Protein AF-A0A480N596-F1 (afdb_monomer)

Solvent-accessible surface area (backbone atoms only — not comparable to full-atom values): 13264 Å² total; per-residue (Å²): 137,83,86,82,83,81,80,79,76,82,71,77,53,71,69,55,53,49,52,50,51,50,54,54,53,55,64,75,69,54,61,82,83,53,54,62,60,49,54,54,53,53,55,48,60,68,63,72,69,82,76,79,86,79,74,86,83,80,89,82,89,80,85,88,81,76,95,66,74,73,75,85,77,76,84,63,89,39,89,93,51,83,73,67,97,65,54,60,54,84,80,71,52,77,68,53,47,55,49,56,57,51,64,76,51,66,76,83,78,55,51,71,66,58,53,52,50,54,46,51,40,48,34,87,60,51,77,67,65,73,64,54,83,76,70,59,65,57,55,53,52,49,52,53,54,50,50,54,52,51,50,51,52,52,53,49,50,41,60,73,74,66,53,73,82,80,59,74,72,73,37,70,68,43,43,49,52,51,50,51,50,38,47,76,68,43,44,53,52,81,86,39,72,29,44,45,46,34,82,90,77,72,44,73,62,129

Radius of gyration: 34.37 Å; Cα contacts (8 Å, |Δi|>4): 66; chains: 1; bounding box: 68×53×93 Å

Mean predicted aligned error: 17.96 Å

Structure (mmCIF, N/CA/C/O backbone):
data_AF-A0A480N596-F1
#
_entry.id   AF-A0A480N596-F1
#
loop_
_atom_site.group_PDB
_atom_site.id
_atom_site.type_symbol
_atom_site.label_atom_id
_atom_site.label_alt_id
_atom_site.label_comp_id
_atom_site.label_asym_id
_atom_site.label_entity_id
_atom_site.label_seq_id
_atom_site.pdbx_PDB_ins_code
_atom_site.Cartn_x
_atom_site.Cartn_y
_atom_site.Cartn_z
_atom_site.occupancy
_atom_site.B_iso_or_equiv
_atom_site.auth_seq_id
_atom_site.auth_comp_id
_atom_site.auth_asym_id
_atom_site.auth_atom_id
_atom_site.pdbx_PDB_model_num
ATOM 1 N N . GLY A 1 1 ? -41.290 -30.474 2.419 1.00 37.00 1 GLY A N 1
ATOM 2 C CA . GLY A 1 1 ? -40.348 -29.854 1.469 1.00 37.00 1 GLY A CA 1
ATOM 3 C C . GLY A 1 1 ? -39.507 -28.851 2.222 1.00 37.00 1 GLY A C 1
ATOM 4 O O . GLY A 1 1 ? -40.081 -27.938 2.794 1.00 37.00 1 GLY A O 1
ATOM 5 N N . GLY A 1 2 ? -38.195 -29.071 2.316 1.00 35.84 2 GLY A N 1
ATOM 6 C CA . GLY A 1 2 ? -37.282 -28.176 3.039 1.00 35.84 2 GLY A CA 1
ATOM 7 C C . GLY A 1 2 ? -36.816 -26.994 2.176 1.00 35.84 2 GLY A C 1
ATOM 8 O O . GLY A 1 2 ? -36.722 -27.151 0.954 1.00 35.84 2 GLY A O 1
ATOM 9 N N . PRO A 1 3 ? -36.507 -25.824 2.764 1.00 43.44 3 PRO A N 1
ATOM 10 C CA . PRO A 1 3 ? -35.924 -24.719 2.021 1.00 43.44 3 PRO A CA 1
ATOM 11 C C . PRO A 1 3 ? -34.408 -24.912 1.867 1.00 43.44 3 PRO A C 1
ATOM 13 O O . PRO A 1 3 ? -33.701 -25.362 2.768 1.00 43.44 3 PRO A O 1
ATOM 16 N N . ARG A 1 4 ? -33.930 -24.603 0.662 1.00 38.62 4 ARG A N 1
ATOM 17 C CA . ARG A 1 4 ? -32.553 -24.777 0.192 1.00 38.62 4 ARG A CA 1
ATOM 18 C C . ARG A 1 4 ? -31.621 -23.765 0.864 1.00 38.62 4 ARG A C 1
ATOM 20 O O . ARG A 1 4 ? -31.845 -22.563 0.764 1.00 38.62 4 ARG A O 1
ATOM 27 N N . GLY A 1 5 ? -30.549 -24.260 1.482 1.00 35.47 5 GLY A N 1
ATOM 28 C CA . GLY A 1 5 ? -29.448 -23.446 1.992 1.00 35.47 5 GLY A CA 1
ATOM 29 C C . GLY A 1 5 ? -28.664 -22.778 0.860 1.00 35.47 5 GLY A C 1
ATOM 30 O O . GLY A 1 5 ? -28.063 -23.451 0.020 1.00 35.47 5 GLY A O 1
ATOM 31 N N . GLY A 1 6 ? -28.660 -21.446 0.848 1.00 35.00 6 GLY A N 1
ATOM 32 C CA . GLY A 1 6 ? -27.778 -20.639 0.013 1.00 35.00 6 GLY A CA 1
ATOM 33 C C . GLY A 1 6 ? -26.362 -20.643 0.585 1.00 35.00 6 GLY A C 1
ATOM 34 O O . GLY A 1 6 ? -26.086 -20.017 1.602 1.00 35.00 6 GLY A O 1
ATOM 35 N N . ARG A 1 7 ? -25.455 -21.363 -0.075 1.00 35.78 7 ARG A N 1
ATOM 36 C CA . ARG A 1 7 ? -24.015 -21.374 0.205 1.00 35.78 7 ARG A CA 1
ATOM 37 C C . ARG A 1 7 ? -23.417 -20.010 -0.174 1.00 35.78 7 ARG A C 1
ATOM 39 O O . ARG A 1 7 ? -23.155 -19.772 -1.351 1.00 35.78 7 ARG A O 1
ATOM 46 N N . GLN A 1 8 ? -23.186 -19.126 0.800 1.00 34.47 8 GLN A N 1
ATOM 47 C CA . GLN A 1 8 ? -22.339 -17.945 0.601 1.00 34.47 8 GLN A CA 1
ATOM 48 C C . GLN A 1 8 ? -20.910 -18.423 0.315 1.00 34.47 8 GLN A C 1
ATOM 50 O O . GLN A 1 8 ? -20.229 -18.957 1.187 1.00 34.47 8 GLN A O 1
ATOM 55 N N . ARG A 1 9 ? -20.461 -18.279 -0.935 1.00 37.94 9 ARG A N 1
ATOM 56 C CA . ARG A 1 9 ? -19.041 -18.393 -1.275 1.00 37.94 9 ARG A CA 1
ATOM 57 C C . ARG A 1 9 ? -18.350 -17.146 -0.734 1.00 37.94 9 ARG A C 1
ATOM 59 O O . ARG A 1 9 ? -18.513 -16.067 -1.293 1.00 37.94 9 ARG A O 1
ATOM 66 N N . SER A 1 10 ? -17.585 -17.301 0.340 1.00 40.72 10 SER A N 1
ATOM 67 C CA . SER A 1 10 ? -16.593 -16.317 0.761 1.00 40.72 10 SER A CA 1
ATOM 68 C C . SER A 1 10 ? -15.582 -16.136 -0.375 1.00 40.72 10 SER A C 1
ATOM 70 O O . SER A 1 10 ? -14.815 -17.051 -0.680 1.00 40.72 10 SER A O 1
ATOM 72 N N . GLY A 1 11 ? -15.622 -14.985 -1.046 1.00 47.66 11 GLY A N 1
ATOM 73 C CA . GLY A 1 11 ? -14.577 -14.590 -1.986 1.00 47.66 11 GLY A CA 1
ATOM 74 C C . GLY A 1 11 ? -13.238 -14.423 -1.255 1.00 47.66 11 GLY A C 1
ATOM 75 O O . GLY A 1 11 ? -13.235 -14.098 -0.064 1.00 47.66 11 GLY A O 1
ATOM 76 N N . PRO A 1 12 ? -12.098 -14.664 -1.923 1.00 45.19 12 PRO A N 1
ATOM 77 C CA . PRO A 1 12 ? -10.789 -14.497 -1.305 1.00 45.19 12 PRO A CA 1
ATOM 78 C C . PRO A 1 12 ? -10.614 -13.047 -0.834 1.00 45.19 12 PRO A C 1
ATOM 80 O O . PRO A 1 12 ? -10.846 -12.107 -1.594 1.00 45.19 12 PRO A O 1
ATOM 83 N N . SER A 1 13 ? -10.201 -12.869 0.426 1.00 55.59 13 SER A N 1
ATOM 84 C CA . SER A 1 13 ? -9.820 -11.561 0.975 1.00 55.59 13 SER A CA 1
ATOM 85 C C . SER A 1 13 ? -8.824 -10.869 0.038 1.00 55.59 13 SER A C 1
ATOM 87 O O . SER A 1 13 ? -7.943 -11.522 -0.530 1.00 55.59 13 SER A O 1
ATOM 89 N N . ALA A 1 14 ? -8.944 -9.547 -0.118 1.00 52.75 14 ALA A N 1
ATOM 90 C CA . ALA A 1 14 ? -8.065 -8.743 -0.971 1.00 52.75 14 ALA A CA 1
ATOM 91 C C . ALA A 1 14 ? -6.572 -8.982 -0.665 1.00 52.75 14 ALA A C 1
ATOM 93 O O . ALA A 1 14 ? -5.751 -8.992 -1.578 1.00 52.75 14 ALA A O 1
ATOM 94 N N . ALA A 1 15 ? -6.234 -9.284 0.594 1.00 49.09 15 ALA A N 1
ATOM 95 C CA . ALA A 1 15 ? -4.883 -9.655 1.014 1.00 49.09 15 ALA A CA 1
ATOM 96 C C . ALA A 1 15 ? -4.404 -10.991 0.411 1.00 49.09 15 ALA A C 1
ATOM 98 O O . ALA A 1 15 ? -3.257 -11.097 -0.013 1.00 49.09 15 ALA A O 1
ATOM 99 N N . GLY A 1 16 ? -5.285 -11.992 0.317 1.00 49.88 16 GLY A N 1
ATOM 100 C CA . GLY A 1 16 ? -4.980 -13.283 -0.304 1.00 49.88 16 GLY A CA 1
ATOM 101 C C . GLY A 1 16 ? -4.839 -13.178 -1.821 1.00 49.88 16 GLY A C 1
ATOM 102 O O . GLY A 1 16 ? -3.941 -13.777 -2.400 1.00 49.88 16 GLY A O 1
ATOM 103 N N . SER A 1 17 ? -5.664 -12.345 -2.461 1.00 54.75 17 SER A N 1
ATOM 104 C CA . SER A 1 17 ? -5.560 -12.095 -3.905 1.00 54.75 17 SER A CA 1
ATOM 105 C C . SER A 1 17 ? -4.264 -11.358 -4.263 1.00 54.75 17 SER A C 1
ATOM 107 O O . SER A 1 17 ? -3.627 -11.694 -5.255 1.00 54.75 17 SER A O 1
ATOM 109 N N . LEU A 1 18 ? -3.821 -10.410 -3.430 1.00 52.06 18 LEU A N 1
ATOM 110 C CA . LEU A 1 18 ? -2.547 -9.707 -3.617 1.00 52.06 18 LEU A CA 1
ATOM 111 C C . LEU A 1 18 ? -1.331 -10.610 -3.374 1.00 52.06 18 LEU A C 1
ATOM 113 O O . LEU A 1 18 ? -0.354 -10.504 -4.106 1.00 52.06 18 LEU A O 1
ATOM 117 N N . LEU A 1 19 ? -1.401 -11.526 -2.403 1.00 54.84 19 LEU A N 1
ATOM 118 C CA . LEU A 1 19 ? -0.363 -12.534 -2.156 1.00 54.84 19 LEU A CA 1
ATOM 119 C C . LEU A 1 19 ? -0.206 -13.493 -3.335 1.00 54.84 19 LEU A C 1
ATOM 121 O O . LEU A 1 19 ? 0.916 -13.756 -3.757 1.00 54.84 19 LEU A O 1
ATOM 125 N N . VAL A 1 20 ? -1.319 -13.964 -3.902 1.00 58.56 20 VAL A N 1
ATOM 126 C CA . VAL A 1 20 ? -1.296 -14.839 -5.081 1.00 58.56 20 VAL A CA 1
ATOM 127 C C . VAL A 1 20 ? -0.785 -14.073 -6.300 1.00 58.56 20 VAL A C 1
ATOM 129 O O . VAL A 1 20 ? 0.071 -14.584 -7.013 1.00 58.56 20 VAL A O 1
ATOM 132 N N . VAL A 1 21 ? -1.213 -12.824 -6.513 1.00 64.31 21 VAL A N 1
ATOM 133 C CA . VAL A 1 21 ? -0.697 -11.982 -7.610 1.00 64.31 21 VAL A CA 1
ATOM 134 C C . VAL A 1 21 ? 0.800 -11.713 -7.451 1.00 64.31 21 VAL A C 1
ATOM 136 O O . VAL A 1 21 ? 1.530 -11.798 -8.434 1.00 64.31 21 VAL A O 1
ATOM 139 N N . TRP A 1 22 ? 1.278 -11.461 -6.231 1.00 60.47 22 TRP A N 1
ATOM 140 C CA . TRP A 1 22 ? 2.701 -11.270 -5.946 1.00 60.47 22 TRP A CA 1
ATOM 141 C C . TRP A 1 22 ? 3.505 -12.555 -6.180 1.00 60.47 22 TRP A C 1
ATOM 143 O O . TRP A 1 22 ? 4.534 -12.519 -6.849 1.00 60.47 22 TRP A O 1
ATOM 153 N N . GLN A 1 23 ? 2.992 -13.702 -5.731 1.00 51.50 23 GLN A N 1
ATOM 154 C CA . GLN A 1 23 ? 3.605 -15.012 -5.952 1.00 51.50 23 GLN A CA 1
ATOM 155 C C . GLN A 1 23 ? 3.674 -15.360 -7.449 1.00 51.50 23 GLN A C 1
ATOM 157 O O . GLN A 1 23 ? 4.704 -15.821 -7.931 1.00 51.50 23 GLN A O 1
ATOM 162 N N . THR A 1 24 ? 2.626 -15.036 -8.211 1.00 53.03 24 THR A N 1
ATOM 163 C CA . THR A 1 24 ? 2.573 -15.282 -9.664 1.00 53.03 24 THR A CA 1
ATOM 164 C C . THR A 1 24 ? 3.496 -14.333 -10.447 1.00 53.03 24 THR A C 1
ATOM 166 O O . THR A 1 24 ? 4.066 -14.725 -11.460 1.00 53.03 24 THR A O 1
ATOM 169 N N . GLN A 1 25 ? 3.683 -13.090 -9.984 1.00 48.88 25 GLN A N 1
ATOM 170 C CA . GLN A 1 25 ? 4.600 -12.116 -10.597 1.00 48.88 25 GLN A CA 1
ATOM 171 C C . GLN A 1 25 ? 6.074 -12.460 -10.359 1.00 48.88 25 GLN A C 1
ATOM 173 O O . GLN A 1 25 ? 6.891 -12.304 -11.264 1.00 48.88 25 GLN A O 1
ATOM 178 N N . VAL A 1 26 ? 6.406 -12.955 -9.164 1.00 53.78 26 VAL A N 1
ATOM 179 C CA . VAL A 1 26 ? 7.769 -13.377 -8.816 1.00 53.78 26 VAL A CA 1
ATOM 180 C C . VAL A 1 26 ? 8.190 -14.604 -9.632 1.00 53.78 26 VAL A C 1
ATOM 182 O O . VAL A 1 26 ? 9.309 -14.631 -10.141 1.00 53.78 26 VAL A O 1
ATOM 185 N N . GLU A 1 27 ? 7.298 -15.577 -9.840 1.00 50.28 27 GLU A N 1
ATOM 186 C CA . GLU A 1 27 ? 7.609 -16.757 -10.662 1.00 50.28 27 GLU A CA 1
ATOM 187 C C . GLU A 1 27 ? 7.735 -16.454 -12.162 1.00 50.28 27 GLU A C 1
ATOM 189 O O . GLU A 1 27 ? 8.511 -17.106 -12.856 1.00 50.28 27 GLU A O 1
ATOM 194 N N . LEU A 1 28 ? 7.042 -15.432 -12.674 1.00 48.56 28 LEU A N 1
ATOM 195 C CA . LEU A 1 28 ? 7.109 -15.074 -14.096 1.00 48.56 28 LEU A CA 1
ATOM 196 C C . LEU A 1 28 ? 8.418 -14.355 -14.481 1.00 48.56 28 LEU A C 1
ATOM 198 O O . LEU A 1 28 ? 8.731 -14.253 -15.667 1.00 48.56 28 LEU A O 1
ATOM 202 N N . TRP A 1 29 ? 9.175 -13.835 -13.507 1.00 49.00 29 TRP A N 1
ATOM 203 C CA . TRP A 1 29 ? 10.335 -12.970 -13.766 1.00 49.00 29 TRP A CA 1
ATOM 204 C C . TRP A 1 29 ? 11.687 -13.563 -13.346 1.00 49.00 29 TRP A C 1
ATOM 206 O O . TRP A 1 29 ? 12.729 -13.005 -13.695 1.00 49.00 29 TRP A O 1
ATOM 216 N N . LEU A 1 30 ? 11.713 -14.694 -12.629 1.00 41.41 30 LEU A N 1
ATOM 217 C CA . LEU A 1 30 ? 12.968 -15.338 -12.240 1.00 41.41 30 LEU A CA 1
ATOM 218 C C . LEU A 1 30 ? 13.435 -16.356 -13.299 1.00 41.41 30 LEU A C 1
ATOM 220 O O . LEU A 1 30 ? 12.697 -17.284 -13.628 1.00 41.41 30 LEU A O 1
ATOM 224 N N . PRO A 1 31 ? 14.683 -16.265 -13.798 1.00 43.50 31 PRO A N 1
ATOM 225 C CA . PRO A 1 31 ? 15.275 -17.354 -14.559 1.00 43.50 31 PRO A CA 1
ATOM 226 C C . PRO A 1 31 ? 15.381 -18.599 -13.665 1.00 43.50 31 PRO A C 1
ATOM 228 O O . PRO A 1 31 ? 15.715 -18.509 -12.481 1.00 43.50 31 PRO A O 1
ATOM 231 N N . GLN A 1 32 ? 15.123 -19.767 -14.257 1.00 49.53 32 GLN A N 1
ATOM 232 C CA . GLN A 1 32 ? 15.016 -21.090 -13.616 1.00 49.53 32 GLN A CA 1
ATOM 233 C C . GLN A 1 32 ? 16.218 -21.474 -12.719 1.00 49.53 32 GLN A C 1
ATOM 235 O O . GLN A 1 32 ? 16.121 -22.375 -11.890 1.00 49.53 32 GLN A O 1
ATOM 240 N N . SER A 1 33 ? 17.346 -20.769 -12.840 1.00 47.56 33 SER A N 1
ATOM 241 C CA . SER A 1 33 ? 18.543 -20.921 -12.010 1.00 47.56 33 SER A CA 1
ATOM 242 C C . SER A 1 33 ? 18.437 -20.310 -10.602 1.00 47.56 33 SER A C 1
ATOM 244 O O . SER A 1 33 ? 19.162 -20.752 -9.713 1.00 47.56 33 SER A O 1
ATOM 246 N N . CYS A 1 34 ? 17.545 -19.340 -10.358 1.00 42.91 34 CYS A N 1
ATOM 247 C CA . CYS A 1 34 ? 17.370 -18.698 -9.041 1.00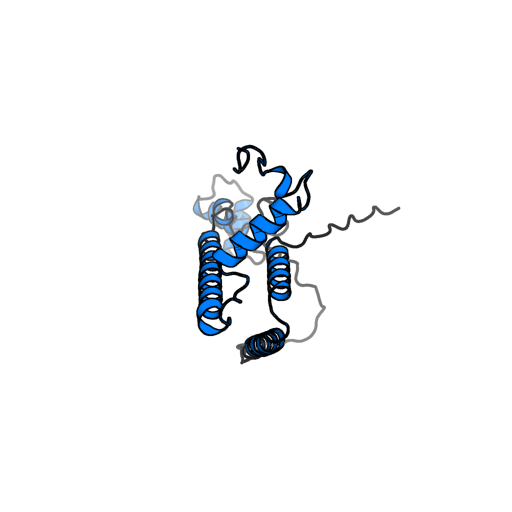 42.91 34 CYS A CA 1
ATOM 248 C C . CYS A 1 34 ? 16.206 -19.278 -8.212 1.00 42.91 34 CYS A C 1
ATOM 250 O O . CYS A 1 34 ? 16.180 -19.114 -6.991 1.00 42.91 34 CYS A O 1
ATOM 252 N N . GLU A 1 35 ? 15.286 -20.000 -8.858 1.00 47.19 35 GLU A N 1
ATOM 253 C CA . GLU A 1 35 ? 14.127 -20.692 -8.262 1.00 47.19 35 GLU A CA 1
ATOM 254 C C . GLU A 1 35 ? 14.548 -21.655 -7.130 1.00 47.19 35 GLU A C 1
ATOM 256 O O . GLU A 1 35 ? 13.995 -21.639 -6.027 1.00 47.19 35 GLU A O 1
ATOM 261 N N . MET A 1 36 ? 15.602 -22.451 -7.352 1.00 42.72 36 MET A N 1
ATOM 262 C CA . MET A 1 36 ? 16.020 -23.483 -6.393 1.00 42.72 36 MET A CA 1
ATOM 263 C C . MET A 1 36 ? 16.659 -22.908 -5.122 1.00 42.72 36 MET A C 1
ATOM 265 O O . MET A 1 36 ? 16.410 -23.411 -4.024 1.00 42.72 36 MET A O 1
ATOM 269 N N . SER A 1 37 ? 17.444 -21.831 -5.235 1.00 49.31 37 SER A N 1
ATOM 270 C CA . SER A 1 37 ? 18.081 -21.191 -4.076 1.00 49.31 37 SER A CA 1
ATOM 271 C C . SER A 1 37 ? 17.072 -20.435 -3.214 1.00 49.31 37 SER A C 1
ATOM 273 O O . SER A 1 37 ? 17.188 -20.444 -1.988 1.00 49.31 37 SER A O 1
ATOM 275 N N . PHE A 1 38 ? 16.050 -19.831 -3.829 1.00 41.84 38 PHE A N 1
ATOM 276 C CA . PHE A 1 38 ? 15.024 -19.089 -3.101 1.00 41.84 38 PHE A CA 1
ATOM 277 C C . PHE A 1 38 ? 14.072 -20.028 -2.352 1.00 41.84 38 PHE A C 1
ATOM 279 O O . PHE A 1 38 ? 13.817 -19.809 -1.170 1.00 41.84 38 PHE A O 1
ATOM 286 N N . ARG A 1 39 ? 13.628 -21.133 -2.971 1.00 52.47 39 ARG A N 1
ATOM 287 C CA . ARG A 1 39 ? 12.775 -22.143 -2.310 1.00 52.47 39 ARG A CA 1
ATOM 288 C C . ARG A 1 39 ? 13.497 -22.846 -1.158 1.00 52.47 39 ARG A C 1
ATOM 290 O O . ARG A 1 39 ? 12.894 -23.073 -0.108 1.00 52.47 39 ARG A O 1
ATOM 297 N N . ALA A 1 40 ? 14.792 -23.136 -1.302 1.00 49.84 40 ALA A N 1
ATOM 298 C CA . ALA A 1 40 ? 15.607 -23.703 -0.226 1.00 49.84 40 ALA A CA 1
ATOM 299 C C . ALA A 1 40 ? 15.832 -22.710 0.931 1.00 49.84 40 ALA A C 1
ATOM 301 O O . ALA A 1 40 ? 15.700 -23.085 2.094 1.00 49.84 40 ALA A O 1
ATOM 302 N N . ALA A 1 41 ? 16.098 -21.433 0.634 1.00 49.69 41 ALA A N 1
ATOM 303 C CA . ALA A 1 41 ? 16.270 -20.402 1.657 1.00 49.69 41 ALA A CA 1
ATOM 304 C C . ALA A 1 41 ? 14.959 -20.097 2.409 1.00 49.69 41 ALA A C 1
ATOM 306 O O . ALA A 1 41 ? 14.956 -20.018 3.637 1.00 49.69 41 ALA A O 1
ATOM 307 N N . TRP A 1 42 ? 13.828 -20.002 1.702 1.00 49.31 42 TRP A N 1
ATOM 308 C CA . TRP A 1 42 ? 12.517 -19.743 2.312 1.00 49.31 42 TRP A CA 1
ATOM 309 C C . TRP A 1 42 ? 11.996 -20.936 3.125 1.00 49.31 42 TRP A C 1
ATOM 311 O O . TRP A 1 42 ? 11.434 -20.757 4.205 1.00 49.31 42 TRP A O 1
ATOM 321 N N . SER A 1 43 ? 12.250 -22.166 2.667 1.00 50.84 43 SER A N 1
ATOM 322 C CA . SER A 1 43 ? 11.925 -23.373 3.437 1.00 50.84 43 SER A CA 1
ATOM 323 C C . SER A 1 43 ? 12.833 -23.578 4.653 1.00 50.84 43 SER A C 1
ATOM 325 O O . SER A 1 43 ? 12.403 -24.232 5.595 1.00 50.84 43 SER A O 1
ATOM 327 N N . LEU A 1 44 ? 14.040 -22.998 4.685 1.00 44.44 44 LEU A N 1
ATOM 328 C CA . LEU A 1 44 ? 14.907 -22.948 5.873 1.00 44.44 44 LEU A CA 1
ATOM 329 C C . LEU A 1 44 ? 14.468 -21.877 6.880 1.00 44.44 44 LEU A C 1
ATOM 331 O O . LEU A 1 44 ? 14.522 -22.124 8.083 1.00 44.44 44 LEU A O 1
ATOM 335 N N . VAL A 1 45 ? 13.984 -20.724 6.410 1.00 50.53 45 VAL A N 1
ATOM 336 C CA . VAL A 1 45 ? 13.419 -19.670 7.275 1.00 50.53 45 VAL A CA 1
ATOM 337 C C . VAL A 1 45 ? 12.120 -20.136 7.938 1.00 50.53 45 VAL A C 1
ATOM 339 O O . VAL A 1 45 ? 11.938 -19.911 9.131 1.00 50.53 45 VAL A O 1
ATOM 342 N N . LEU A 1 46 ? 11.268 -20.878 7.223 1.00 47.97 46 LEU A N 1
ATOM 343 C CA . LEU A 1 46 ? 10.053 -21.468 7.801 1.00 47.97 46 LEU A CA 1
ATOM 344 C C . LEU A 1 46 ? 10.326 -22.670 8.721 1.00 47.97 46 LEU A C 1
ATOM 346 O O . LEU A 1 46 ? 9.508 -22.964 9.585 1.00 47.97 46 LEU A O 1
ATOM 350 N N . ARG A 1 47 ? 11.480 -23.343 8.597 1.00 43.38 47 ARG A N 1
ATOM 351 C CA . ARG A 1 47 ? 11.855 -24.475 9.470 1.00 43.38 47 ARG A CA 1
ATOM 352 C C . ARG A 1 47 ? 12.573 -24.060 10.754 1.00 43.38 47 ARG A C 1
ATOM 354 O O . ARG A 1 47 ? 12.727 -24.880 11.651 1.00 43.38 47 ARG A O 1
ATOM 361 N N . LYS A 1 48 ? 13.024 -22.806 10.861 1.00 37.38 48 LYS A N 1
ATOM 362 C CA . LYS A 1 48 ? 13.766 -22.289 12.025 1.00 37.38 48 LYS A CA 1
ATOM 363 C C . LYS A 1 48 ? 12.901 -21.424 12.952 1.00 37.38 48 LYS A C 1
ATOM 365 O O . LYS A 1 48 ? 13.421 -20.553 13.640 1.00 37.38 48 LYS A O 1
ATOM 370 N N . GLY A 1 49 ? 11.589 -21.677 12.952 1.00 37.25 49 GLY A N 1
ATOM 371 C CA . GLY A 1 49 ? 10.603 -21.077 13.858 1.00 37.25 49 GLY A CA 1
ATOM 372 C C . GLY A 1 49 ? 9.988 -22.050 14.875 1.00 37.25 49 GLY A C 1
ATOM 373 O O . GLY A 1 49 ? 9.184 -21.621 15.693 1.00 37.25 49 GLY A O 1
ATOM 374 N N . GLU A 1 50 ? 10.360 -23.335 14.868 1.00 36.84 50 GLU A N 1
ATOM 375 C CA . GLU A 1 50 ? 9.868 -24.332 15.833 1.00 36.84 50 GLU A CA 1
ATOM 376 C C . GLU A 1 50 ? 10.915 -24.617 16.918 1.00 36.84 50 GLU A C 1
ATOM 378 O O . GLU A 1 50 ? 11.495 -25.696 17.001 1.00 36.84 50 GLU A O 1
ATOM 383 N N . VAL A 1 51 ? 11.175 -23.631 17.777 1.00 37.50 51 VAL A N 1
ATOM 384 C CA . VAL A 1 51 ? 11.788 -23.876 19.090 1.00 37.50 51 VAL A CA 1
ATOM 385 C C . VAL A 1 51 ? 10.889 -23.267 20.160 1.00 37.50 51 VAL A C 1
ATOM 387 O O . VAL A 1 51 ? 10.956 -22.084 20.469 1.00 37.50 51 VAL A O 1
ATOM 390 N N . GLY A 1 52 ? 10.046 -24.137 20.720 1.00 42.03 52 GLY A N 1
ATOM 391 C CA . GLY A 1 52 ? 9.781 -24.195 22.154 1.00 42.03 52 GLY A CA 1
ATOM 392 C C . GLY A 1 52 ? 8.979 -23.059 22.781 1.00 42.03 52 GLY A C 1
ATOM 393 O O . GLY A 1 52 ? 9.514 -22.311 23.592 1.00 42.03 52 GLY A O 1
ATOM 394 N N . MET A 1 53 ? 7.661 -23.043 22.575 1.00 31.47 53 MET A N 1
ATOM 395 C CA . MET A 1 53 ? 6.750 -22.510 23.594 1.00 31.47 53 MET A CA 1
ATOM 396 C C . MET A 1 53 ? 6.341 -23.644 24.537 1.00 31.47 53 MET A C 1
ATOM 398 O O . MET A 1 53 ? 5.359 -24.354 24.335 1.00 31.47 53 MET A O 1
ATOM 402 N N . ARG A 1 54 ? 7.161 -23.830 25.576 1.00 32.69 54 ARG A N 1
ATOM 403 C CA . ARG A 1 54 ? 6.851 -24.644 26.752 1.00 32.69 54 ARG A CA 1
ATOM 404 C C . ARG A 1 54 ? 5.718 -23.944 27.506 1.00 32.69 54 ARG A C 1
ATOM 406 O O . ARG A 1 54 ? 5.956 -22.976 28.222 1.00 32.69 54 ARG A O 1
ATOM 413 N N . GLY A 1 55 ? 4.491 -24.408 27.288 1.00 31.53 55 GLY A N 1
ATOM 414 C CA . GLY A 1 55 ? 3.316 -23.956 28.024 1.00 31.53 55 GLY A CA 1
ATOM 415 C C . GLY A 1 55 ? 3.504 -24.182 29.522 1.00 31.53 55 GLY A C 1
ATOM 416 O O . GLY A 1 55 ? 3.862 -25.280 29.952 1.00 31.53 55 GLY A O 1
ATOM 417 N N . ILE A 1 56 ? 3.280 -23.125 30.299 1.00 32.94 56 ILE A N 1
ATOM 418 C CA . ILE A 1 56 ? 3.183 -23.184 31.754 1.00 32.94 56 ILE A CA 1
ATOM 419 C C . ILE A 1 56 ? 1.917 -23.980 32.078 1.00 32.94 56 ILE A C 1
ATOM 421 O O . ILE A 1 56 ? 0.800 -23.495 31.936 1.00 32.94 56 ILE A O 1
ATOM 425 N N . HIS A 1 57 ? 2.102 -25.231 32.477 1.00 33.09 57 HIS A N 1
ATOM 426 C CA . HIS A 1 57 ? 1.080 -26.031 33.136 1.00 33.09 57 HIS A CA 1
ATOM 427 C C . HIS A 1 57 ? 0.922 -25.536 34.579 1.00 33.09 57 HIS A C 1
ATOM 429 O O . HIS A 1 57 ? 1.885 -25.535 35.345 1.00 33.09 57 HIS A O 1
ATOM 435 N N . SER A 1 58 ? -0.300 -25.155 34.954 1.00 29.52 58 SER A N 1
ATOM 436 C CA . SER A 1 58 ? -0.762 -25.185 36.345 1.00 29.52 58 SER A CA 1
ATOM 437 C C . SER A 1 58 ? -1.920 -26.183 36.462 1.00 29.52 58 SER A C 1
ATOM 439 O O . SER A 1 58 ? -2.659 -26.358 35.490 1.00 29.52 58 SER A O 1
ATOM 441 N N . PRO A 1 59 ? -2.018 -26.922 37.580 1.00 50.31 59 PRO A N 1
ATOM 442 C CA . PRO A 1 59 ? -2.541 -28.281 37.579 1.00 50.31 59 PRO A CA 1
ATOM 443 C C . PRO A 1 59 ? -4.006 -28.347 38.012 1.00 50.31 59 PRO A C 1
ATOM 445 O O . PRO A 1 59 ? -4.455 -27.570 38.849 1.00 50.31 59 PRO A O 1
ATOM 448 N N . GLY A 1 60 ? -4.727 -29.350 37.513 1.00 32.78 60 GLY A N 1
ATOM 449 C CA . GLY A 1 60 ? -6.042 -29.694 38.049 1.00 32.78 60 GLY A CA 1
ATOM 450 C C . GLY A 1 60 ? -6.845 -30.587 37.121 1.00 32.78 60 GLY A C 1
ATOM 451 O O . GLY A 1 60 ? -7.728 -30.120 36.416 1.00 32.78 60 GLY A O 1
ATOM 452 N N . ALA A 1 61 ? -6.527 -31.879 37.112 1.00 39.34 61 ALA A N 1
ATOM 453 C CA . ALA A 1 61 ? -7.358 -32.887 36.474 1.00 39.34 61 ALA A CA 1
ATOM 454 C C . ALA A 1 61 ? -8.627 -33.135 37.304 1.00 39.34 61 ALA A C 1
ATOM 456 O O . ALA A 1 61 ? -8.544 -33.375 38.508 1.00 39.34 61 ALA A O 1
ATOM 457 N N . THR A 1 62 ? -9.788 -33.212 36.656 1.00 33.50 62 THR A N 1
ATOM 458 C CA . THR A 1 62 ? -10.813 -34.1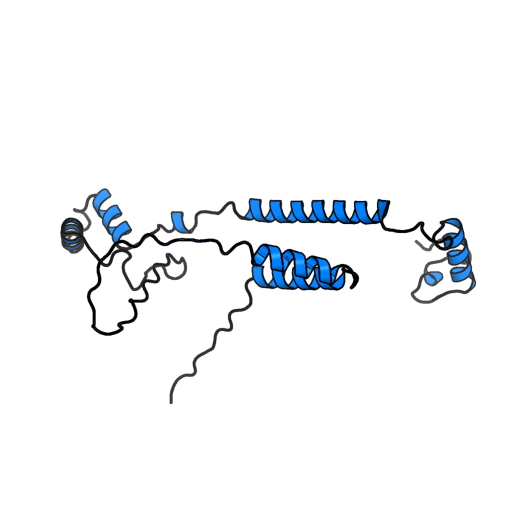89 37.047 1.00 33.50 62 THR A CA 1
ATOM 459 C C . THR A 1 62 ? -11.550 -34.666 35.801 1.00 33.50 62 THR A C 1
ATOM 461 O O . THR A 1 62 ? -11.929 -33.883 34.934 1.00 33.50 62 THR A O 1
ATOM 464 N N . ALA A 1 63 ? -11.640 -35.985 35.684 1.00 41.72 63 ALA A N 1
ATOM 465 C CA . ALA A 1 63 ? -12.114 -36.717 34.526 1.00 41.72 63 ALA A CA 1
ATOM 466 C C . ALA A 1 63 ? -13.648 -36.725 34.386 1.00 41.72 63 ALA A C 1
ATOM 468 O O . ALA A 1 63 ? -14.374 -36.587 35.363 1.00 41.72 63 ALA A O 1
ATOM 469 N N . HIS A 1 64 ? -14.080 -37.029 33.157 1.00 40.47 64 HIS A N 1
ATOM 470 C CA . HIS A 1 64 ? -15.406 -37.497 32.735 1.00 40.47 64 HIS A CA 1
ATOM 471 C C . HIS A 1 64 ? -16.615 -36.561 32.893 1.00 40.47 64 HIS A C 1
ATOM 473 O O . HIS A 1 64 ? -17.163 -36.381 33.973 1.00 40.47 64 HIS A O 1
ATOM 479 N N . GLY A 1 65 ? -17.174 -36.147 31.748 1.00 35.16 65 GLY A N 1
ATOM 480 C CA . GLY A 1 65 ? -18.586 -35.769 31.672 1.00 35.16 65 GLY A CA 1
ATOM 481 C C . GLY A 1 65 ? -18.956 -34.921 30.462 1.00 35.16 65 GLY A C 1
ATOM 482 O O . GLY A 1 65 ? -18.964 -33.708 30.570 1.00 35.16 65 GLY A O 1
ATOM 483 N N . LYS A 1 66 ? -19.333 -35.580 29.357 1.00 36.28 66 LYS A N 1
ATOM 484 C CA . LYS A 1 66 ? -19.996 -35.029 28.157 1.00 36.28 66 LYS A CA 1
ATOM 485 C C . LYS A 1 66 ? -19.330 -33.809 27.509 1.00 36.28 66 LYS A C 1
ATOM 487 O O . LYS A 1 66 ? -19.417 -32.691 27.996 1.00 36.28 66 LYS A O 1
ATOM 492 N N . GLU A 1 67 ? -18.816 -34.035 26.307 1.00 42.31 67 GLU A N 1
ATOM 493 C CA . GLU A 1 67 ? -18.553 -33.011 25.299 1.00 42.31 67 GLU A CA 1
ATOM 494 C C . GLU A 1 67 ? -19.843 -32.220 25.009 1.00 42.31 67 GLU A C 1
ATOM 496 O O . GLU A 1 67 ? -20.634 -32.542 24.125 1.00 42.31 67 GLU A O 1
ATOM 501 N N . LYS A 1 68 ? -20.114 -31.200 25.822 1.00 40.19 68 LYS A N 1
ATOM 502 C CA . LYS A 1 68 ? -20.875 -30.041 25.387 1.00 40.19 68 LYS A CA 1
ATOM 503 C C . LYS A 1 68 ? -19.846 -29.170 24.687 1.00 40.19 68 LYS A C 1
ATOM 505 O O . LYS A 1 68 ? -18.890 -28.741 25.329 1.00 40.19 68 LYS A O 1
ATOM 510 N N . MET A 1 69 ? -20.022 -28.965 23.382 1.00 38.69 69 MET A N 1
ATOM 511 C CA . MET A 1 69 ? -19.381 -27.863 22.662 1.00 38.69 69 MET A CA 1
ATOM 512 C C . MET A 1 69 ? -19.366 -26.645 23.598 1.00 38.69 69 MET A C 1
ATOM 514 O O . MET A 1 69 ? -20.432 -26.342 24.152 1.00 38.69 69 MET A O 1
ATOM 518 N N . PRO A 1 70 ? -18.213 -25.986 23.835 1.00 51.94 70 PRO A N 1
ATOM 519 C CA . PRO A 1 70 ? -18.248 -24.714 24.536 1.00 51.94 70 PRO A CA 1
ATOM 520 C C . PRO A 1 70 ? -19.269 -23.844 23.791 1.00 51.94 70 PRO A C 1
ATOM 522 O O . PRO A 1 70 ? -19.267 -23.867 22.552 1.00 51.94 70 PRO A O 1
ATOM 525 N N . PRO A 1 71 ? -20.199 -23.176 24.500 1.00 48.16 71 PRO A N 1
ATOM 526 C CA . PRO A 1 71 ? -21.136 -22.275 23.846 1.00 48.16 71 PRO A CA 1
ATOM 527 C C . PRO A 1 71 ? -20.315 -21.352 22.950 1.00 48.16 71 PRO A C 1
ATOM 529 O O . PRO A 1 71 ? -19.206 -20.953 23.312 1.00 48.16 71 PRO A O 1
ATOM 532 N N . TYR A 1 72 ? -20.793 -21.139 21.729 1.00 44.56 72 TYR A N 1
ATOM 533 C CA . TYR A 1 72 ? -20.141 -20.293 20.743 1.00 44.56 72 TYR A CA 1
ATOM 534 C C . TYR A 1 72 ? -20.172 -18.855 21.269 1.00 44.56 72 TYR A C 1
ATOM 536 O O . TYR A 1 72 ? -21.005 -18.055 20.867 1.00 44.56 72 TYR A O 1
ATOM 544 N N . THR A 1 73 ? -19.276 -18.521 22.195 1.00 52.72 73 THR A N 1
ATOM 545 C CA . THR A 1 73 ? -19.155 -17.182 22.758 1.00 52.72 73 THR A CA 1
ATOM 546 C C . THR A 1 73 ? -18.387 -16.330 21.759 1.00 52.72 73 THR A C 1
ATOM 548 O O . THR A 1 73 ? -17.242 -15.929 21.985 1.00 52.72 73 THR A O 1
ATOM 551 N N . SER A 1 74 ? -18.975 -16.107 20.585 1.00 59.59 74 SER A N 1
ATOM 552 C CA . SER A 1 74 ? -18.464 -15.127 19.641 1.00 59.59 74 SER A CA 1
ATOM 553 C C . SER A 1 74 ? -18.873 -13.746 20.143 1.00 59.59 74 SER A C 1
ATOM 555 O O . SER A 1 74 ? -19.831 -13.138 19.664 1.00 59.59 74 SER A O 1
ATOM 557 N N . TYR A 1 75 ? -18.162 -13.245 21.151 1.00 60.38 75 TYR A N 1
ATOM 558 C CA . TYR A 1 75 ? -18.297 -11.863 21.600 1.00 60.38 75 TYR A CA 1
ATOM 559 C C . TYR A 1 75 ?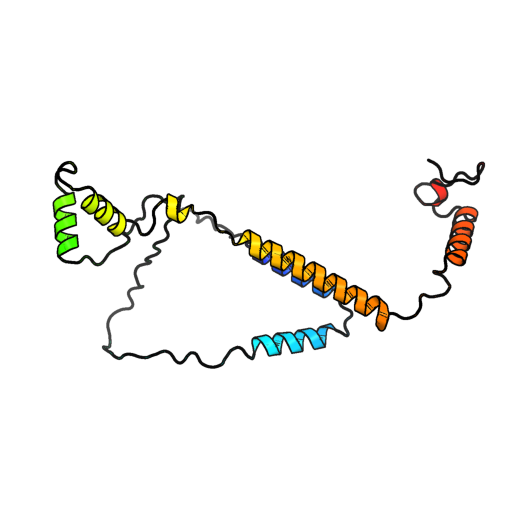 -17.613 -10.943 20.594 1.00 60.38 75 TYR A C 1
ATOM 561 O O . TYR A 1 75 ? -16.531 -10.409 20.826 1.00 60.38 75 TYR A O 1
ATOM 569 N N . HIS A 1 76 ? -18.233 -10.788 19.430 1.00 62.88 76 HIS A N 1
ATOM 570 C CA . HIS A 1 76 ? -17.807 -9.815 18.442 1.00 62.88 76 HIS A CA 1
ATOM 571 C C . HIS A 1 76 ? -18.732 -8.613 18.533 1.00 62.88 76 HIS A C 1
ATOM 573 O O . HIS A 1 76 ? -19.897 -8.670 18.142 1.00 62.88 76 HIS A O 1
ATOM 579 N N . ALA A 1 77 ? -18.198 -7.503 19.043 1.00 68.50 77 ALA A N 1
ATOM 580 C CA . ALA A 1 77 ? -18.802 -6.207 18.804 1.00 68.50 77 ALA A CA 1
ATOM 581 C C . ALA A 1 77 ? -18.806 -5.997 17.282 1.00 68.50 77 ALA A C 1
ATOM 583 O O . ALA A 1 77 ? -17.752 -5.870 16.659 1.00 68.50 77 ALA A O 1
ATOM 584 N N . GLN A 1 78 ? -19.988 -6.050 16.665 1.00 77.00 78 GLN A N 1
ATOM 585 C CA . GLN A 1 78 ? -20.144 -5.895 15.224 1.00 77.00 78 GLN A CA 1
ATOM 586 C C . GLN A 1 78 ? -21.175 -4.813 14.929 1.00 77.00 78 GLN A C 1
ATOM 588 O O . GLN A 1 78 ? -22.297 -4.830 15.425 1.00 77.00 78 GLN A O 1
ATOM 593 N N . ARG A 1 79 ? -20.824 -3.877 14.044 1.00 83.50 79 ARG A N 1
ATOM 594 C CA . ARG A 1 79 ? -21.695 -2.737 13.729 1.00 83.50 79 ARG A CA 1
ATOM 595 C C . ARG A 1 79 ? -23.034 -3.137 13.104 1.00 83.50 79 ARG A C 1
ATOM 597 O O . ARG A 1 79 ? -24.025 -2.446 13.304 1.00 83.50 79 ARG A O 1
ATOM 604 N N . SER A 1 80 ? -23.057 -4.223 12.335 1.00 83.38 80 SER A N 1
ATOM 605 C CA . SER A 1 80 ? -24.275 -4.726 11.690 1.00 83.38 80 SER A CA 1
ATOM 606 C C . SER A 1 80 ? -25.168 -5.540 12.624 1.00 83.38 80 SER A C 1
ATOM 608 O O . SER A 1 80 ? -26.318 -5.777 12.273 1.00 83.38 80 SER A O 1
ATOM 610 N N . TYR A 1 81 ? -24.654 -5.971 13.779 1.00 84.62 81 TYR A N 1
ATOM 611 C CA . TYR A 1 81 ? -25.422 -6.701 14.779 1.00 84.62 81 TYR A CA 1
ATOM 612 C C . TYR A 1 81 ? -25.303 -5.986 16.130 1.00 84.62 81 TYR A C 1
ATOM 614 O O . TYR A 1 81 ? -24.491 -6.366 16.971 1.00 84.62 81 TYR A O 1
ATOM 622 N N . PRO A 1 82 ? -26.058 -4.885 16.316 1.00 83.75 82 PRO A N 1
ATOM 623 C CA . PRO A 1 82 ? -25.905 -4.007 17.473 1.00 83.75 82 PRO A CA 1
ATOM 624 C C . PRO A 1 82 ? -26.336 -4.659 18.794 1.00 83.75 82 PRO A C 1
ATOM 626 O O . PRO A 1 82 ? -25.961 -4.162 19.851 1.00 83.75 82 PRO A O 1
ATOM 629 N N . MET A 1 83 ? -27.127 -5.734 18.738 1.00 85.19 83 MET A N 1
ATOM 630 C CA . MET A 1 83 ? -27.661 -6.444 19.898 1.00 85.19 83 MET A CA 1
ATOM 631 C C . MET A 1 83 ? -27.281 -7.927 19.801 1.00 85.19 83 MET A C 1
ATOM 633 O O . MET A 1 83 ? -27.986 -8.674 19.131 1.00 85.19 83 MET A O 1
ATOM 637 N N . PRO A 1 84 ? -26.157 -8.338 20.412 1.00 80.88 84 PRO A N 1
ATOM 638 C CA . PRO A 1 84 ? -25.735 -9.734 20.485 1.00 80.88 84 PRO A CA 1
ATOM 639 C C . PRO A 1 84 ? -26.760 -10.612 21.217 1.00 80.88 84 PRO A C 1
ATOM 641 O O . PRO A 1 84 ? -27.419 -10.139 22.142 1.00 80.88 84 PRO A O 1
ATOM 644 N N . ASP A 1 85 ? -26.843 -11.890 20.839 1.00 82.19 85 ASP A N 1
ATOM 645 C CA . ASP A 1 85 ? -27.759 -12.860 21.465 1.00 82.19 85 ASP A CA 1
ATOM 646 C C . ASP A 1 85 ? -27.329 -13.227 22.894 1.00 82.19 85 ASP A C 1
ATOM 648 O O . ASP A 1 85 ? -28.166 -13.488 23.758 1.00 82.19 85 ASP A O 1
ATOM 652 N N . GLU A 1 86 ? -26.018 -13.216 23.150 1.00 81.06 86 GLU A N 1
ATOM 653 C CA . GLU A 1 86 ? -25.420 -13.518 24.449 1.00 81.06 86 GLU A CA 1
ATOM 654 C C . GLU A 1 86 ? -24.780 -12.253 25.060 1.00 81.06 86 GLU A C 1
ATOM 656 O O . GLU A 1 86 ? -24.113 -11.491 24.349 1.00 81.06 86 GLU A O 1
ATOM 661 N N . PRO A 1 87 ? -24.970 -11.993 26.369 1.00 79.75 87 PRO A N 1
ATOM 662 C CA . PRO A 1 87 ? -24.344 -10.865 27.058 1.00 79.75 87 PRO A CA 1
ATOM 663 C C . PRO A 1 87 ? -22.846 -11.087 27.246 1.00 79.75 87 PRO A C 1
ATOM 665 O O . PRO A 1 87 ? -22.436 -12.202 27.535 1.00 79.75 87 PRO A O 1
ATOM 668 N N . PHE A 1 88 ? -22.041 -10.022 27.163 1.00 79.12 88 PHE A N 1
ATOM 669 C CA . PHE A 1 88 ? -20.580 -10.120 27.276 1.00 79.12 88 PHE A CA 1
ATOM 670 C C . PHE A 1 88 ? -20.099 -10.871 28.532 1.00 79.12 88 PHE A C 1
ATOM 672 O O . PHE A 1 88 ? -19.223 -11.730 28.442 1.00 79.12 88 PHE A O 1
ATOM 679 N N . CYS A 1 89 ? -20.676 -10.573 29.699 1.00 79.38 89 CYS A N 1
ATOM 680 C CA . CYS A 1 89 ? -20.404 -11.310 30.930 1.00 79.38 89 CYS A CA 1
ATOM 681 C C . CYS A 1 89 ? -21.550 -12.280 31.248 1.00 79.38 89 CYS A C 1
ATOM 683 O O . CYS A 1 89 ? -22.625 -11.859 31.678 1.00 79.38 89 CYS A O 1
ATOM 685 N N . THR A 1 90 ? -21.304 -13.583 31.093 1.00 77.75 90 THR A N 1
ATOM 686 C CA . THR A 1 90 ? -22.226 -14.658 31.508 1.00 77.75 90 THR A CA 1
ATOM 687 C C . THR A 1 90 ? -22.092 -15.031 32.982 1.00 77.75 90 THR A C 1
ATOM 689 O O . THR A 1 90 ? -23.062 -15.467 33.599 1.00 77.75 90 THR A O 1
ATOM 692 N N . GLU A 1 91 ? -20.908 -14.848 33.565 1.00 80.25 91 GLU A N 1
ATOM 693 C CA . GLU A 1 91 ? -20.634 -15.106 34.980 1.00 80.25 91 GLU A CA 1
ATOM 694 C C . GLU A 1 91 ? -20.638 -13.780 35.748 1.00 80.25 91 GLU A C 1
ATOM 696 O O . GLU A 1 91 ? -19.768 -12.934 35.543 1.00 80.25 91 GLU A O 1
ATOM 701 N N . LEU A 1 92 ? -21.645 -13.580 36.604 1.00 82.38 92 LEU A N 1
ATOM 702 C CA . LEU A 1 92 ? -21.817 -12.343 37.368 1.00 82.38 92 LEU A CA 1
ATOM 703 C C . LEU A 1 92 ? -21.392 -12.527 38.829 1.00 82.38 92 LEU A C 1
ATOM 705 O O . LEU A 1 92 ? -21.765 -13.506 39.480 1.00 82.38 92 LEU A O 1
ATOM 709 N N . SER A 1 93 ? -20.666 -11.544 39.365 1.00 85.50 93 SER A N 1
ATOM 710 C CA . SER A 1 93 ? -20.355 -11.450 40.795 1.00 85.50 93 SER A CA 1
ATOM 711 C C . SER A 1 93 ? -21.588 -11.042 41.616 1.00 85.50 93 SER A C 1
ATOM 713 O O . SER A 1 93 ? -22.558 -10.507 41.078 1.00 85.50 93 SER A O 1
ATOM 715 N N . ALA A 1 94 ? -21.564 -11.256 42.937 1.00 85.50 94 ALA A N 1
ATOM 716 C CA . ALA A 1 94 ? -22.691 -10.923 43.822 1.00 85.50 94 ALA A CA 1
ATOM 717 C C . ALA A 1 94 ? -23.120 -9.441 43.731 1.00 85.50 94 ALA A C 1
ATOM 719 O O . ALA A 1 94 ? -24.307 -9.123 43.778 1.00 85.50 94 ALA A O 1
ATOM 720 N N . GLU A 1 95 ? -22.163 -8.534 43.529 1.00 84.12 95 GLU A N 1
ATOM 721 C CA . GLU A 1 95 ? -22.425 -7.101 43.354 1.00 84.12 95 GLU A CA 1
ATOM 722 C C . GLU A 1 95 ? -23.087 -6.792 42.003 1.00 84.12 95 GLU A C 1
ATOM 724 O O . GLU A 1 95 ? -23.994 -5.964 41.921 1.00 84.12 95 GLU A O 1
ATOM 729 N N . GLN A 1 96 ? -22.673 -7.487 40.941 1.00 87.25 96 GLN A N 1
ATOM 730 C CA . GLN A 1 96 ? -23.257 -7.349 39.605 1.00 87.25 96 GLN A CA 1
ATOM 731 C C . GLN A 1 96 ? -24.671 -7.939 39.550 1.00 87.25 96 GLN A C 1
ATOM 733 O O . GLN A 1 96 ? -25.536 -7.387 38.873 1.00 87.25 96 GLN A O 1
ATOM 738 N N . TRP A 1 97 ? -24.932 -9.006 40.311 1.00 89.00 97 TRP A N 1
ATOM 739 C CA . TRP A 1 97 ? -26.278 -9.540 40.522 1.00 89.00 97 TRP A CA 1
ATOM 740 C C . TRP A 1 97 ? -27.198 -8.521 41.192 1.00 89.00 97 TRP A C 1
ATOM 742 O O . TRP A 1 97 ? -28.281 -8.257 40.674 1.00 89.00 97 TRP A O 1
ATOM 752 N N . ALA A 1 98 ? -26.746 -7.868 42.267 1.00 89.50 98 ALA A N 1
ATOM 753 C CA . ALA A 1 98 ? -27.504 -6.784 42.895 1.00 89.50 98 ALA A CA 1
ATOM 754 C C . ALA A 1 98 ? -27.750 -5.614 41.919 1.00 89.50 98 ALA A C 1
ATOM 756 O O . ALA A 1 98 ? -28.816 -4.995 41.929 1.00 89.50 98 ALA A O 1
ATOM 757 N N . LEU A 1 99 ? -26.796 -5.332 41.024 1.00 90.56 99 LEU A N 1
ATOM 758 C CA . LEU A 1 99 ? -26.952 -4.338 39.959 1.00 90.56 99 LEU A CA 1
ATOM 759 C C . LEU A 1 99 ? -28.023 -4.740 38.931 1.00 90.56 99 LEU A C 1
ATOM 761 O O . LEU A 1 99 ? -28.836 -3.909 38.529 1.00 90.56 99 LEU A O 1
ATOM 765 N N . LYS A 1 100 ? -28.056 -6.018 38.535 1.00 90.88 100 LYS A N 1
ATOM 766 C CA . LYS A 1 100 ? -29.078 -6.588 37.643 1.00 90.88 100 LYS A CA 1
ATOM 767 C C . LYS A 1 100 ? -30.464 -6.628 38.280 1.00 90.88 100 LYS A C 1
ATOM 769 O O . LYS A 1 100 ? -31.463 -6.478 37.582 1.00 90.88 100 LYS A O 1
ATOM 774 N N . GLU A 1 101 ? -30.553 -6.796 39.596 1.00 91.38 101 GLU A N 1
ATOM 775 C CA . GLU A 1 101 ? -31.822 -6.668 40.316 1.00 91.38 101 GLU A CA 1
ATOM 776 C C . GLU A 1 101 ? -32.319 -5.221 40.329 1.00 91.38 101 GLU A C 1
ATOM 778 O O . GLU A 1 101 ? -33.494 -4.980 40.051 1.00 91.38 101 GLU A O 1
ATOM 783 N N . LYS A 1 102 ? -31.422 -4.251 40.544 1.00 91.19 102 LYS A N 1
ATOM 784 C CA . LYS A 1 102 ? -31.738 -2.818 40.433 1.00 91.19 102 LYS A CA 1
ATOM 785 C C . LYS A 1 102 ? -32.141 -2.402 39.011 1.00 91.19 102 LYS A C 1
ATOM 787 O O . LYS A 1 102 ? -32.995 -1.530 38.870 1.00 91.19 102 LYS A O 1
ATOM 792 N N . GLU A 1 103 ? -31.584 -3.031 37.970 1.00 90.69 103 GLU A N 1
ATOM 793 C CA . GLU A 1 103 ? -31.936 -2.781 36.556 1.00 90.69 103 GLU A CA 1
ATOM 794 C C . GLU A 1 103 ? -33.424 -3.043 36.258 1.00 90.69 103 GLU A C 1
ATOM 796 O O . GLU A 1 103 ? -34.010 -2.360 35.415 1.00 90.69 103 GLU A O 1
ATOM 801 N N . LYS A 1 104 ? -34.057 -3.987 36.972 1.00 92.38 104 LYS A N 1
ATOM 802 C CA . LYS A 1 104 ? -35.495 -4.294 36.833 1.00 92.38 104 LYS A CA 1
ATOM 803 C C . LYS A 1 104 ? -36.403 -3.179 37.375 1.00 92.38 104 LYS A C 1
ATOM 805 O O . LYS A 1 104 ? -37.593 -3.170 37.071 1.00 92.38 104 LYS A O 1
ATOM 810 N N . GLY A 1 105 ? -35.864 -2.283 38.206 1.00 91.19 105 GLY A N 1
ATOM 811 C CA . GLY A 1 105 ? -36.568 -1.140 38.788 1.00 91.19 105 GLY A CA 1
ATOM 812 C C . GLY A 1 105 ? -36.536 0.114 37.905 1.00 91.19 105 GLY A C 1
ATOM 813 O O . GLY A 1 105 ? -36.351 0.054 36.691 1.00 91.19 105 GLY A O 1
ATOM 814 N N . SER A 1 106 ? -36.720 1.291 38.514 1.00 92.38 106 SER A N 1
ATOM 815 C CA . SER A 1 106 ? -36.704 2.561 37.775 1.00 92.38 106 SER A CA 1
ATOM 816 C C . SER A 1 106 ? -35.286 3.009 37.407 1.00 92.38 106 SER A C 1
ATOM 818 O O . SER A 1 106 ? -34.446 3.258 38.273 1.00 92.38 106 SER A O 1
ATOM 820 N N . TRP A 1 107 ? -35.051 3.265 36.118 1.00 92.69 107 TRP A N 1
ATOM 821 C CA . TRP A 1 107 ? -33.765 3.744 35.587 1.00 92.69 107 TRP A CA 1
ATOM 822 C C . TRP A 1 107 ? -33.410 5.182 35.996 1.00 92.69 107 TRP A C 1
ATOM 824 O O . TRP A 1 107 ? -32.277 5.633 35.794 1.00 92.69 107 TRP A O 1
ATOM 834 N N . THR A 1 108 ? -34.354 5.917 36.587 1.00 91.31 108 THR A N 1
ATOM 835 C CA . THR A 1 108 ? -34.109 7.256 37.144 1.00 91.31 108 THR A CA 1
ATOM 836 C C . THR A 1 108 ? -33.361 7.217 38.476 1.00 91.31 108 THR A C 1
ATOM 838 O O . THR A 1 108 ? -32.714 8.201 38.820 1.00 91.31 108 THR A O 1
ATOM 841 N N . GLN A 1 109 ? -33.406 6.092 39.198 1.00 90.38 109 GLN A N 1
ATOM 842 C CA . GLN A 1 109 ? -32.745 5.915 40.498 1.00 90.38 109 GLN A CA 1
ATOM 843 C C . GLN A 1 109 ? -31.299 5.408 40.372 1.00 90.38 109 GLN A C 1
ATOM 845 O O . GLN A 1 109 ? -30.531 5.514 41.324 1.00 90.38 109 GLN A O 1
ATOM 850 N N . LEU A 1 110 ? -30.920 4.884 39.200 1.00 92.00 110 LEU A N 1
ATOM 851 C CA . LEU A 1 110 ? -29.559 4.433 38.907 1.00 92.00 110 LEU A CA 1
ATOM 852 C C . LEU A 1 110 ? -28.624 5.618 38.647 1.00 92.00 110 LEU A C 1
ATOM 854 O O . LEU A 1 110 ? -28.888 6.472 37.788 1.00 92.00 110 LEU A O 1
ATOM 858 N N . SER A 1 111 ? -27.488 5.617 39.339 1.00 94.31 111 SER A N 1
ATOM 859 C CA . SER A 1 111 ? -26.409 6.574 39.117 1.00 94.31 111 SER A CA 1
ATOM 860 C C . SER A 1 111 ? -25.771 6.391 37.735 1.00 94.31 111 SER A C 1
ATOM 862 O O . SER A 1 111 ? -25.872 5.342 37.092 1.00 94.31 111 SER A O 1
ATOM 864 N N . HIS A 1 112 ? -25.076 7.424 37.257 1.00 94.69 112 HIS A N 1
ATOM 865 C CA . HIS A 1 112 ? -24.391 7.370 35.963 1.00 94.69 112 HIS A CA 1
ATOM 866 C C . HIS A 1 112 ? -23.340 6.245 35.906 1.00 94.69 112 HIS A C 1
ATOM 868 O O . HIS A 1 112 ? -23.214 5.568 34.888 1.00 94.69 112 HIS A O 1
ATOM 874 N N . ALA A 1 113 ? -22.620 6.005 37.006 1.00 93.06 113 ALA A N 1
ATOM 875 C CA . ALA A 1 113 ? -21.615 4.947 37.087 1.00 93.06 113 ALA A CA 1
ATOM 876 C C . ALA A 1 113 ? -22.236 3.542 37.005 1.00 93.06 113 ALA A C 1
ATOM 878 O O . ALA A 1 113 ? -21.724 2.696 36.275 1.00 93.06 113 ALA A O 1
ATOM 879 N N . GLU A 1 114 ? -23.370 3.306 37.677 1.00 93.38 114 GLU A N 1
ATOM 880 C CA . GLU A 1 114 ? -24.076 2.017 37.617 1.00 93.38 114 GLU A CA 1
ATOM 881 C C . GLU A 1 114 ? -24.607 1.736 36.201 1.00 93.38 114 GLU A C 1
ATOM 883 O O . GLU A 1 114 ? -24.524 0.607 35.723 1.00 93.38 114 GLU A O 1
ATOM 888 N N . LYS A 1 115 ? -25.063 2.767 35.475 1.00 94.06 115 LYS A N 1
ATOM 889 C CA . LYS A 1 115 ? -25.469 2.640 34.062 1.00 94.06 115 LYS A CA 1
ATOM 890 C C . LYS A 1 115 ? -24.303 2.240 33.157 1.00 94.06 115 LYS A C 1
ATOM 892 O O . LYS A 1 115 ? -24.461 1.372 32.302 1.00 94.06 115 LYS A O 1
ATOM 897 N N . VAL A 1 116 ? -23.126 2.840 33.351 1.00 93.56 116 VAL A N 1
ATOM 898 C CA . VAL A 1 116 ? -21.913 2.472 32.600 1.00 93.56 116 VAL A CA 1
ATOM 899 C C . VAL A 1 116 ? -21.465 1.048 32.942 1.00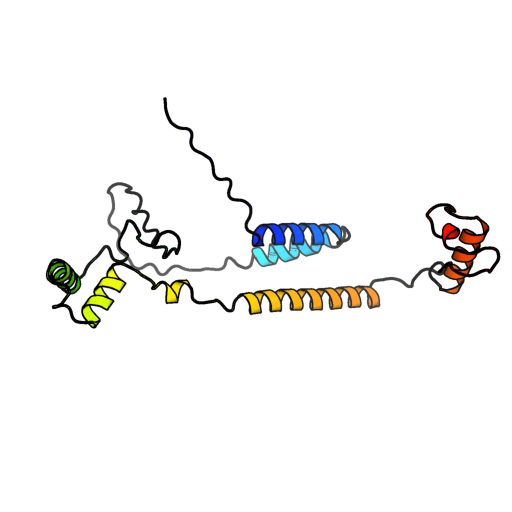 93.56 116 VAL A C 1
ATOM 901 O O . VAL A 1 116 ? -21.075 0.304 32.044 1.00 93.56 116 VAL A O 1
ATOM 904 N N . ALA A 1 117 ? -21.563 0.639 34.208 1.00 91.38 117 ALA A N 1
ATOM 905 C CA . ALA A 1 117 ? -21.254 -0.726 34.626 1.00 91.38 117 ALA A CA 1
ATOM 906 C C . ALA A 1 117 ? -22.210 -1.753 33.989 1.00 91.38 117 ALA A C 1
ATOM 908 O O . ALA A 1 117 ? -21.743 -2.745 33.434 1.00 91.38 117 ALA A O 1
ATOM 909 N N . LEU A 1 118 ? -23.523 -1.485 33.969 1.00 91.94 118 LEU A N 1
ATOM 910 C CA . LEU A 1 118 ? -24.508 -2.309 33.250 1.00 91.94 118 LEU A CA 1
ATOM 911 C C . LEU A 1 118 ? -24.201 -2.397 31.750 1.00 91.94 118 LEU A C 1
ATOM 913 O O . LEU A 1 118 ? -24.296 -3.475 31.165 1.00 91.94 118 LEU A O 1
ATOM 917 N N . TYR A 1 119 ? -23.778 -1.288 31.135 1.00 91.62 119 TYR A N 1
ATOM 918 C CA . TYR A 1 119 ? -23.370 -1.281 29.733 1.00 91.62 119 TYR A CA 1
ATOM 919 C C . TYR A 1 119 ? -22.162 -2.191 29.482 1.00 91.62 119 TYR A C 1
ATOM 921 O O . TYR A 1 119 ? -22.202 -2.991 28.555 1.00 91.62 119 TYR A O 1
ATOM 929 N N . ARG A 1 120 ? -21.118 -2.117 30.320 1.00 89.75 120 ARG A N 1
ATOM 930 C CA . ARG A 1 120 ? -19.908 -2.954 30.197 1.00 89.75 1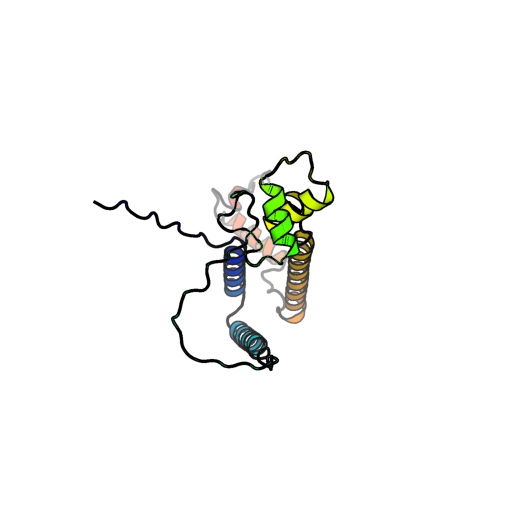20 ARG A CA 1
ATOM 931 C C . ARG A 1 120 ? -20.152 -4.433 30.513 1.00 89.75 120 ARG A C 1
ATOM 933 O O . ARG A 1 120 ? -19.428 -5.280 30.008 1.00 89.75 120 ARG A O 1
ATOM 940 N N . LEU A 1 121 ? -21.172 -4.745 31.315 1.00 88.56 121 LEU A N 1
ATOM 941 C CA . LEU A 1 121 ? -21.624 -6.122 31.552 1.00 88.56 121 LEU A CA 1
ATOM 942 C C . LEU A 1 121 ? -22.291 -6.732 30.314 1.00 88.56 121 LEU A C 1
ATOM 944 O O . LEU A 1 121 ? -22.132 -7.921 30.046 1.00 88.56 121 LEU A O 1
ATOM 948 N N . GLN A 1 122 ? -23.049 -5.925 29.567 1.00 85.88 122 GLN A N 1
ATOM 949 C CA . GLN A 1 122 ? -23.752 -6.372 28.366 1.00 85.88 122 GLN A CA 1
ATOM 950 C C . GLN A 1 122 ? -22.860 -6.337 27.116 1.00 85.88 122 GLN A C 1
ATOM 952 O O . GLN A 1 122 ? -22.932 -7.250 26.295 1.00 85.88 122 GLN A O 1
ATOM 957 N N . TYR A 1 123 ? -22.029 -5.302 26.971 1.00 87.62 123 TYR A N 1
ATOM 958 C CA . TYR A 1 123 ? -21.223 -5.021 25.784 1.00 87.62 123 TYR A CA 1
ATOM 959 C C . TYR A 1 123 ? -19.745 -4.828 26.146 1.00 87.62 123 TYR A C 1
ATOM 961 O O . TYR A 1 123 ? -19.411 -4.042 27.030 1.00 87.62 123 TYR A O 1
ATOM 969 N N . HIS A 1 124 ? -18.852 -5.481 25.398 1.00 83.75 124 HIS A N 1
ATOM 970 C CA . HIS A 1 124 ? -17.400 -5.339 25.563 1.00 83.75 124 HIS A CA 1
ATOM 971 C C . HIS A 1 124 ? -16.912 -3.925 25.197 1.00 83.75 124 HIS A C 1
ATOM 973 O O . HIS A 1 124 ? -16.266 -3.233 25.990 1.00 83.75 124 HIS A O 1
ATOM 979 N N . GLU A 1 125 ? -17.274 -3.476 23.995 1.00 87.25 125 GLU A N 1
ATOM 980 C CA . GLU A 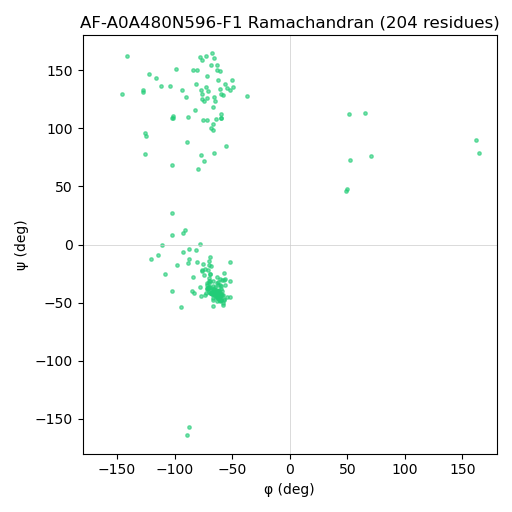1 125 ? -16.808 -2.233 23.383 1.00 87.25 125 GLU A CA 1
ATOM 981 C C . GLU A 1 125 ? -17.972 -1.315 23.034 1.00 87.25 125 GLU A C 1
ATOM 983 O O . GLU A 1 125 ? -19.052 -1.753 22.632 1.00 87.25 125 GLU A O 1
ATOM 988 N N . THR A 1 126 ? -17.725 -0.011 23.132 1.00 90.00 126 THR A N 1
ATOM 989 C CA . THR A 1 126 ? -18.655 0.988 22.601 1.00 90.00 126 THR A CA 1
ATOM 990 C C . THR A 1 126 ? -18.562 1.081 21.078 1.00 90.00 126 THR A C 1
ATOM 992 O O . THR A 1 126 ? -17.528 0.791 20.477 1.00 90.00 126 THR A O 1
ATOM 995 N N . PHE A 1 127 ? -19.606 1.605 20.428 1.00 88.31 127 PHE A N 1
ATOM 996 C CA . PHE A 1 127 ? -19.548 1.919 18.993 1.00 88.31 127 PHE A CA 1
ATOM 997 C C . PHE A 1 127 ? -18.400 2.870 18.626 1.00 88.31 127 PHE A C 1
ATOM 999 O O . PHE A 1 127 ? -17.888 2.802 17.510 1.00 88.31 127 PHE A O 1
ATOM 1006 N N . ALA A 1 128 ? -17.991 3.751 19.543 1.00 89.94 128 ALA A N 1
ATOM 1007 C CA . ALA A 1 128 ? -16.864 4.653 19.332 1.00 89.94 128 ALA A CA 1
ATOM 1008 C C . ALA A 1 128 ? -15.515 3.918 19.385 1.00 89.94 128 ALA A C 1
ATOM 1010 O O . ALA A 1 128 ? -14.649 4.182 18.553 1.00 89.94 128 ALA A O 1
ATOM 1011 N N . GLU A 1 129 ? -15.352 2.986 20.328 1.00 90.38 129 GLU A N 1
ATOM 1012 C CA . GLU A 1 129 ? -14.152 2.151 20.460 1.00 90.38 129 GLU A CA 1
ATOM 1013 C C . GLU A 1 129 ? -14.004 1.206 19.262 1.00 90.38 129 GLU A C 1
ATOM 1015 O O . GLU A 1 129 ? -12.957 1.208 18.617 1.00 90.38 129 GLU A O 1
ATOM 1020 N N . MET A 1 130 ? -15.081 0.510 18.886 1.00 85.88 130 MET A N 1
ATOM 1021 C CA . MET A 1 130 ? -15.109 -0.387 17.725 1.00 85.88 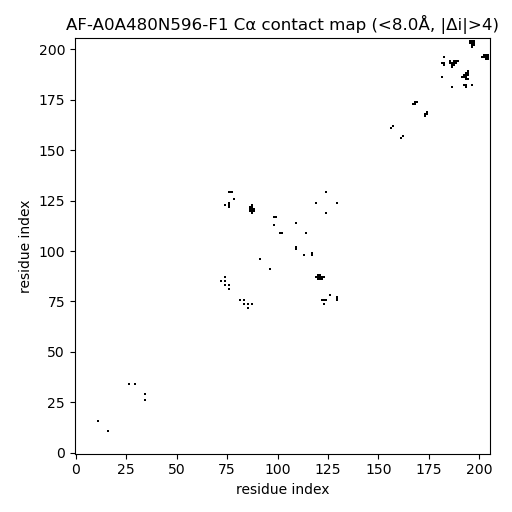130 MET A CA 1
ATOM 1022 C C . MET A 1 130 ? -14.844 0.358 16.405 1.00 85.88 130 MET A C 1
ATOM 1024 O O . MET A 1 130 ? -14.223 -0.175 15.489 1.00 85.88 130 MET A O 1
ATOM 1028 N N . ASN A 1 131 ? -15.313 1.604 16.278 1.00 88.44 131 ASN A N 1
ATOM 1029 C CA . ASN A 1 131 ? -15.132 2.412 15.068 1.00 88.44 131 ASN A CA 1
ATOM 1030 C C . ASN A 1 131 ? -13.861 3.281 15.104 1.00 88.44 131 ASN A C 1
ATOM 1032 O O . ASN A 1 131 ? -13.695 4.191 14.283 1.00 88.44 131 ASN A O 1
ATOM 1036 N N . ARG A 1 132 ? -12.953 3.036 16.056 1.00 90.50 132 ARG A N 1
ATOM 1037 C CA . ARG A 1 132 ? -11.679 3.748 16.135 1.00 90.50 132 ARG A CA 1
ATOM 1038 C C . ARG A 1 132 ? -10.828 3.420 14.908 1.00 90.50 132 ARG A C 1
ATOM 1040 O O . ARG A 1 132 ? -10.498 2.271 14.637 1.00 90.50 132 ARG A O 1
ATOM 1047 N N . ARG A 1 133 ? -10.419 4.453 14.167 1.00 88.88 133 ARG A N 1
ATOM 1048 C CA . ARG A 1 133 ? -9.583 4.292 12.968 1.00 88.88 133 ARG A CA 1
ATOM 1049 C C . ARG A 1 133 ? -8.192 3.759 13.335 1.00 88.88 133 ARG A C 1
ATOM 1051 O O . ARG A 1 133 ? -7.497 4.377 14.145 1.00 88.88 133 ARG A O 1
ATOM 1058 N N . SER A 1 134 ? -7.760 2.668 12.698 1.00 89.44 134 SER A N 1
ATOM 1059 C CA . SER A 1 134 ? -6.399 2.141 12.849 1.00 89.44 134 SER A CA 1
ATOM 1060 C C . SER A 1 134 ? -5.393 2.921 11.982 1.00 89.44 134 SER A C 1
ATOM 1062 O O . SER A 1 134 ? -5.722 3.480 10.930 1.00 89.44 134 SER A O 1
ATOM 1064 N N . ASN A 1 135 ? -4.139 2.994 12.439 1.00 92.06 135 ASN A N 1
ATOM 1065 C CA . ASN A 1 135 ? -3.023 3.578 11.678 1.00 92.06 135 ASN A CA 1
ATOM 1066 C C . ASN A 1 135 ? -2.256 2.526 10.854 1.00 92.06 135 ASN A C 1
ATOM 1068 O O . ASN A 1 135 ? -1.206 2.836 10.297 1.00 92.06 135 ASN A O 1
ATOM 1072 N N . GLU A 1 136 ? -2.776 1.302 10.751 1.00 92.94 136 GLU A N 1
ATOM 1073 C CA . GLU A 1 136 ? -2.130 0.170 10.069 1.00 92.94 136 GLU A CA 1
ATOM 1074 C C . GLU A 1 136 ? -1.880 0.448 8.584 1.00 92.94 136 GLU A C 1
ATOM 1076 O O . GLU A 1 136 ? -0.883 0.009 8.022 1.00 92.94 136 GLU A O 1
ATOM 1081 N N . TRP A 1 137 ? -2.719 1.264 7.940 1.00 95.12 137 TRP A N 1
ATOM 1082 C CA . TRP A 1 137 ? -2.506 1.644 6.541 1.00 95.12 137 TRP A CA 1
ATOM 1083 C C . TRP A 1 137 ? -1.139 2.315 6.311 1.00 95.12 137 TRP A C 1
ATOM 1085 O O . TRP A 1 137 ? -0.552 2.159 5.244 1.00 95.12 137 TRP A O 1
ATOM 1095 N N . LYS A 1 138 ? -0.599 3.027 7.312 1.00 92.81 138 LYS A N 1
ATOM 1096 C CA . LYS A 1 138 ? 0.713 3.684 7.216 1.00 92.81 138 LYS A CA 1
ATOM 1097 C C . LYS A 1 138 ? 1.843 2.663 7.181 1.00 92.81 138 LYS A C 1
ATOM 1099 O O . LYS A 1 138 ? 2.774 2.824 6.398 1.00 92.81 138 LYS A O 1
ATOM 1104 N N . THR A 1 139 ? 1.761 1.618 8.007 1.00 96.00 139 THR A N 1
ATOM 1105 C CA . THR A 1 139 ? 2.779 0.561 8.034 1.00 96.00 139 THR A CA 1
ATOM 1106 C C . THR A 1 139 ? 2.706 -0.280 6.767 1.00 96.00 139 THR A C 1
ATOM 1108 O O . THR A 1 139 ? 3.743 -0.537 6.165 1.00 96.00 139 THR A O 1
ATOM 1111 N N . VAL A 1 140 ? 1.498 -0.598 6.286 1.00 96.44 140 VAL A N 1
ATOM 1112 C CA . VAL A 1 140 ? 1.293 -1.293 5.004 1.00 96.44 140 VAL A CA 1
ATOM 1113 C C . VAL A 1 140 ? 1.912 -0.505 3.849 1.00 96.44 140 VAL A C 1
ATOM 1115 O O . VAL A 1 140 ? 2.731 -1.050 3.111 1.00 96.44 140 VAL A O 1
ATOM 1118 N N . MET A 1 141 ? 1.591 0.786 3.716 1.00 97.56 141 MET A N 1
ATOM 1119 C CA . MET A 1 141 ? 2.172 1.626 2.661 1.00 97.56 141 MET A CA 1
ATOM 1120 C C . MET A 1 141 ? 3.694 1.752 2.801 1.00 97.56 141 MET A C 1
ATOM 1122 O O . MET A 1 141 ? 4.406 1.669 1.803 1.00 97.56 141 MET A O 1
ATOM 1126 N N . GLY A 1 142 ? 4.204 1.895 4.028 1.00 97.31 142 GLY A N 1
ATOM 1127 C CA . GLY A 1 142 ? 5.642 1.935 4.297 1.00 97.31 142 GLY A CA 1
ATOM 1128 C C . GLY A 1 142 ? 6.362 0.666 3.839 1.00 97.31 142 GLY A C 1
ATOM 1129 O O . GLY A 1 142 ? 7.361 0.755 3.127 1.00 97.31 142 GLY A O 1
ATOM 1130 N N . CYS A 1 143 ? 5.828 -0.511 4.172 1.00 97.50 143 CYS A N 1
ATOM 1131 C CA . CYS A 1 143 ? 6.379 -1.790 3.728 1.00 97.50 143 CYS A CA 1
ATOM 1132 C C . CYS A 1 143 ? 6.362 -1.916 2.201 1.00 97.50 143 CYS A C 1
ATOM 1134 O O . CYS A 1 143 ? 7.367 -2.304 1.613 1.00 97.50 143 CYS A O 1
ATOM 1136 N N . VAL A 1 144 ? 5.256 -1.548 1.549 1.00 97.88 144 VAL A N 1
ATOM 1137 C CA . VAL A 1 144 ? 5.134 -1.605 0.085 1.00 97.88 144 VAL A CA 1
ATOM 1138 C C . VAL A 1 144 ? 6.216 -0.759 -0.594 1.00 97.88 144 VAL A C 1
ATOM 1140 O O . VAL A 1 144 ? 6.944 -1.265 -1.448 1.00 97.88 144 VAL A O 1
ATOM 1143 N N . PHE A 1 145 ? 6.384 0.502 -0.187 1.00 97.38 145 PHE A N 1
ATOM 1144 C CA . PHE A 1 145 ? 7.417 1.368 -0.762 1.00 97.38 145 PHE A CA 1
ATOM 1145 C C . PHE A 1 145 ? 8.837 0.904 -0.435 1.00 97.38 145 PHE A C 1
ATOM 1147 O O . PHE A 1 145 ? 9.717 1.003 -1.289 1.00 97.38 145 PHE A O 1
ATOM 1154 N N . PHE A 1 146 ? 9.059 0.358 0.763 1.00 97.31 146 PHE A N 1
ATOM 1155 C CA . PHE A 1 146 ? 10.344 -0.224 1.136 1.00 97.31 146 PHE A CA 1
ATOM 1156 C C . PHE A 1 146 ? 10.729 -1.377 0.202 1.00 97.31 146 PHE A C 1
ATOM 1158 O O . PHE A 1 146 ? 11.840 -1.390 -0.327 1.00 97.31 146 PHE A O 1
ATOM 1165 N N . PHE A 1 147 ? 9.804 -2.303 -0.067 1.00 96.19 147 PHE A N 1
ATOM 1166 C CA . PHE A 1 147 ? 10.070 -3.417 -0.974 1.00 96.19 147 PHE A CA 1
ATOM 1167 C C . PHE A 1 147 ? 10.250 -2.959 -2.421 1.00 96.19 147 PHE A C 1
ATOM 1169 O O . PHE A 1 147 ? 11.172 -3.436 -3.071 1.00 96.19 147 PHE A O 1
ATOM 1176 N N . PHE A 1 148 ? 9.473 -1.988 -2.915 1.00 97.56 148 PHE A N 1
ATOM 1177 C CA . PHE A 1 148 ? 9.717 -1.419 -4.247 1.00 97.56 148 PHE A CA 1
ATOM 1178 C C . PHE A 1 148 ? 11.099 -0.766 -4.364 1.00 97.56 148 PHE A C 1
ATOM 1180 O O . PHE A 1 148 ? 11.801 -0.986 -5.353 1.00 97.56 148 PHE A O 1
ATOM 1187 N N . GLY A 1 149 ? 11.518 -0.007 -3.348 1.00 96.44 149 GLY A N 1
ATOM 1188 C CA . GLY A 1 149 ? 12.856 0.581 -3.297 1.00 96.44 149 GLY A CA 1
ATOM 1189 C C . GLY A 1 149 ? 13.951 -0.486 -3.277 1.00 96.44 149 GLY A C 1
ATOM 1190 O O . GLY A 1 149 ? 14.903 -0.417 -4.054 1.00 96.44 149 GLY A O 1
ATOM 1191 N N . PHE A 1 150 ? 13.785 -1.517 -2.447 1.00 96.88 150 PHE A N 1
ATOM 1192 C CA . PHE A 1 150 ? 14.721 -2.634 -2.359 1.00 96.88 150 PHE A CA 1
ATOM 1193 C C . PHE A 1 150 ? 14.816 -3.427 -3.672 1.00 96.88 150 PHE A C 1
ATOM 1195 O O . PHE A 1 150 ? 15.917 -3.714 -4.139 1.00 96.88 150 PHE A O 1
ATOM 1202 N N . THR A 1 151 ? 13.685 -3.722 -4.319 1.00 96.69 151 THR A N 1
ATOM 1203 C CA . THR A 1 151 ? 13.653 -4.370 -5.636 1.00 96.69 151 THR A CA 1
ATOM 1204 C C . THR A 1 151 ? 14.362 -3.521 -6.692 1.00 96.69 151 THR A C 1
ATOM 1206 O O . THR A 1 151 ? 15.141 -4.060 -7.475 1.00 96.69 151 THR A O 1
ATOM 1209 N N . GLY A 1 152 ? 14.168 -2.197 -6.690 1.00 96.62 152 GLY A N 1
ATOM 1210 C CA . GLY A 1 152 ? 14.880 -1.284 -7.588 1.00 96.62 152 GLY A CA 1
ATOM 1211 C C . GLY A 1 152 ? 16.402 -1.328 -7.403 1.00 96.62 152 GLY A C 1
ATOM 1212 O O . GLY A 1 152 ? 17.140 -1.421 -8.385 1.00 96.62 152 GLY A O 1
ATOM 1213 N N . LEU A 1 153 ? 16.876 -1.344 -6.151 1.00 96.38 153 LEU A N 1
ATOM 1214 C CA . LEU A 1 153 ? 18.301 -1.501 -5.833 1.00 96.38 153 LEU A CA 1
ATOM 1215 C C . LEU A 1 153 ? 18.846 -2.861 -6.286 1.00 96.38 153 LEU A C 1
ATOM 1217 O O . LEU A 1 153 ? 19.950 -2.930 -6.828 1.00 96.38 153 LEU A O 1
ATOM 1221 N N . MET A 1 154 ? 18.068 -3.933 -6.116 1.00 95.38 154 MET A N 1
ATOM 1222 C CA . MET A 1 154 ? 18.443 -5.272 -6.570 1.00 95.38 154 MET A CA 1
ATOM 1223 C C . MET A 1 154 ? 18.596 -5.330 -8.099 1.00 95.38 154 MET A C 1
ATOM 1225 O O . MET A 1 154 ? 19.598 -5.848 -8.591 1.00 95.38 154 MET A O 1
ATOM 1229 N N . ILE A 1 155 ? 17.654 -4.749 -8.852 1.00 95.62 155 ILE A N 1
ATOM 1230 C CA . ILE A 1 155 ? 17.716 -4.671 -10.322 1.00 95.62 155 ILE A CA 1
ATOM 1231 C C . ILE A 1 155 ? 18.917 -3.834 -10.771 1.00 95.62 155 ILE A C 1
ATOM 1233 O O . ILE A 1 155 ? 19.626 -4.222 -11.699 1.00 95.62 155 ILE A O 1
ATOM 1237 N N . TRP A 1 156 ? 19.179 -2.703 -10.111 1.00 95.94 156 TRP A N 1
ATOM 1238 C CA . TRP A 1 156 ? 20.354 -1.885 -10.408 1.00 95.94 156 TRP A CA 1
ATOM 1239 C C . TRP A 1 156 ? 21.659 -2.663 -10.193 1.00 95.94 156 TRP A C 1
ATOM 1241 O O . TRP A 1 156 ? 22.522 -2.662 -11.071 1.00 95.94 156 TRP A O 1
ATOM 1251 N N . TRP A 1 157 ? 21.784 -3.390 -9.078 1.00 96.00 157 TRP A N 1
ATOM 1252 C CA . TRP A 1 157 ? 22.951 -4.233 -8.810 1.00 96.00 157 TRP A CA 1
ATOM 1253 C C . TRP A 1 157 ? 23.132 -5.319 -9.880 1.00 96.00 157 TRP A C 1
ATOM 1255 O O . TRP A 1 157 ? 24.234 -5.482 -10.409 1.00 96.00 157 TRP A O 1
ATOM 1265 N N . GLN A 1 158 ? 22.048 -6.002 -10.270 1.00 94.12 158 GLN A N 1
ATOM 1266 C CA . GLN A 1 158 ? 22.076 -6.961 -11.378 1.00 94.12 158 GLN A CA 1
ATOM 1267 C C . GLN A 1 158 ? 22.558 -6.289 -12.675 1.00 94.12 158 GLN A C 1
ATOM 1269 O O . GLN A 1 158 ? 23.451 -6.813 -13.340 1.00 94.12 158 GLN A O 1
ATOM 1274 N N . HIS A 1 159 ? 22.027 -5.107 -13.010 1.00 92.31 159 HIS A N 1
ATOM 1275 C CA . HIS A 1 159 ? 22.393 -4.333 -14.205 1.00 92.31 159 HIS A CA 1
ATOM 1276 C C . HIS A 1 159 ? 23.875 -3.942 -14.260 1.00 92.31 159 HIS A C 1
ATOM 1278 O O . HIS A 1 159 ? 24.450 -3.922 -15.346 1.00 92.31 159 HIS A O 1
ATOM 1284 N N . VAL A 1 160 ? 24.502 -3.634 -13.122 1.00 92.56 160 VAL A N 1
ATOM 1285 C CA . VAL A 1 160 ? 25.914 -3.215 -13.075 1.00 92.56 160 VAL A CA 1
ATOM 1286 C C . VAL A 1 160 ? 26.878 -4.403 -13.082 1.00 92.56 160 VAL A C 1
ATOM 1288 O O . VAL A 1 160 ? 27.899 -4.340 -13.762 1.00 92.56 160 VAL A O 1
ATOM 1291 N N . TYR A 1 161 ? 26.574 -5.469 -12.335 1.00 92.25 161 TYR A N 1
ATOM 1292 C CA . TYR A 1 161 ? 27.544 -6.540 -12.066 1.00 92.25 161 TYR A CA 1
ATOM 1293 C C . TYR A 1 161 ? 27.267 -7.860 -12.791 1.00 92.25 161 TYR A C 1
ATOM 1295 O O . TYR A 1 161 ? 28.200 -8.631 -13.005 1.00 92.25 161 TYR A O 1
ATOM 1303 N N . VAL A 1 162 ? 26.015 -8.150 -13.153 1.00 92.88 162 VAL A N 1
ATOM 1304 C CA . VAL A 1 162 ? 25.618 -9.462 -13.696 1.00 92.88 162 VAL A CA 1
ATOM 1305 C C . VAL A 1 162 ? 25.442 -9.419 -15.211 1.00 92.88 162 VAL A C 1
ATOM 1307 O O . VAL A 1 162 ? 25.823 -10.364 -15.902 1.00 92.88 162 VAL A O 1
ATOM 1310 N N . PHE A 1 163 ? 24.863 -8.343 -15.749 1.00 87.88 163 PHE A N 1
ATOM 1311 C CA . PHE A 1 163 ? 24.579 -8.283 -17.179 1.00 87.88 163 PHE A CA 1
ATOM 1312 C C . PHE A 1 163 ? 25.843 -7.999 -18.010 1.00 87.88 163 PHE A C 1
ATOM 1314 O O . PHE A 1 163 ? 26.598 -7.073 -17.704 1.00 87.88 163 PHE A O 1
ATOM 1321 N N . PRO A 1 164 ? 26.079 -8.764 -19.093 1.00 86.94 164 PRO A N 1
ATOM 1322 C CA . PRO A 1 164 ? 27.207 -8.532 -19.983 1.00 86.94 164 PRO A CA 1
ATOM 1323 C C . PRO A 1 164 ? 27.046 -7.215 -20.751 1.00 86.94 164 PRO A C 1
ATOM 1325 O O . PRO A 1 164 ? 25.957 -6.641 -20.849 1.00 86.94 164 PRO A O 1
ATOM 1328 N N . LYS A 1 165 ? 28.144 -6.748 -21.356 1.00 87.38 165 LYS A N 1
ATOM 1329 C CA . LYS A 1 165 ? 28.119 -5.576 -22.241 1.00 87.38 165 LYS A CA 1
ATOM 1330 C C . LYS A 1 165 ? 27.072 -5.776 -23.341 1.00 87.38 165 LYS A C 1
ATOM 1332 O O . LYS A 1 165 ? 27.000 -6.840 -23.955 1.00 87.38 165 LYS A O 1
ATOM 1337 N N . LYS A 1 166 ? 26.271 -4.736 -23.589 1.00 87.81 166 LYS A N 1
ATOM 1338 C CA . LYS A 1 166 ? 25.227 -4.750 -24.622 1.00 87.81 166 LYS A CA 1
ATOM 1339 C C . LYS A 1 166 ? 25.853 -5.088 -25.987 1.00 87.81 166 LYS A C 1
ATOM 1341 O O . LYS A 1 166 ? 26.934 -4.575 -26.284 1.00 87.81 166 LYS A O 1
ATOM 1346 N N . PRO A 1 167 ? 25.205 -5.930 -26.813 1.00 91.44 167 PRO A N 1
ATOM 1347 C CA . PRO A 1 167 ? 25.719 -6.272 -28.133 1.00 91.44 167 PRO A CA 1
ATOM 1348 C C . PRO A 1 167 ? 25.791 -5.036 -29.035 1.00 91.44 167 PRO A C 1
ATOM 1350 O O . PRO A 1 167 ? 25.012 -4.093 -28.885 1.00 91.44 167 PRO A O 1
ATOM 1353 N N . ILE A 1 168 ? 26.690 -5.079 -30.021 1.00 89.31 168 ILE A N 1
ATOM 1354 C CA . ILE A 1 168 ? 26.927 -3.977 -30.968 1.00 89.31 168 ILE A CA 1
ATOM 1355 C C . ILE A 1 168 ? 25.672 -3.557 -31.745 1.00 89.31 168 ILE A C 1
ATOM 1357 O O . ILE A 1 168 ? 25.567 -2.415 -32.165 1.00 89.31 168 ILE A O 1
ATOM 1361 N N . THR A 1 169 ? 24.690 -4.447 -31.897 1.00 90.19 169 THR A N 1
ATOM 1362 C CA . THR A 1 169 ? 23.430 -4.159 -32.595 1.00 90.19 169 THR A CA 1
ATOM 1363 C C . THR A 1 169 ? 22.516 -3.197 -31.833 1.00 90.19 169 THR A C 1
ATOM 1365 O O . THR A 1 169 ? 21.552 -2.680 -32.393 1.00 90.19 169 THR A O 1
ATOM 1368 N N . LEU A 1 170 ? 22.795 -2.961 -30.548 1.00 91.19 170 LEU A N 1
ATOM 1369 C CA . LEU A 1 170 ? 22.062 -2.023 -29.701 1.00 91.19 170 LEU A CA 1
ATOM 1370 C C . LEU A 1 170 ? 22.801 -0.692 -29.505 1.00 91.19 170 LEU A C 1
ATOM 1372 O O . LEU A 1 170 ? 22.354 0.118 -28.687 1.00 91.19 170 LEU A O 1
ATOM 1376 N N . THR A 1 171 ? 23.900 -0.446 -30.224 1.00 92.38 171 THR A N 1
ATOM 1377 C CA . THR A 1 171 ? 24.497 0.894 -30.300 1.00 92.38 171 THR A CA 1
ATOM 1378 C C . THR A 1 171 ? 23.570 1.833 -31.064 1.00 92.38 171 THR A C 1
ATOM 1380 O O . THR A 1 171 ? 22.748 1.403 -31.876 1.00 92.38 171 THR A O 1
ATOM 1383 N N . ASP A 1 172 ? 23.670 3.129 -30.790 1.00 92.62 172 ASP A N 1
ATOM 1384 C CA . ASP A 1 172 ? 22.740 4.095 -31.376 1.00 92.62 172 ASP A CA 1
ATOM 1385 C C . ASP A 1 172 ? 22.955 4.265 -32.886 1.00 92.62 172 ASP A C 1
ATOM 1387 O O . ASP A 1 172 ? 21.982 4.405 -33.625 1.00 92.62 172 ASP A O 1
ATOM 1391 N N . GLU A 1 173 ? 24.192 4.107 -33.368 1.00 94.06 173 GLU A N 1
ATOM 1392 C CA . GLU A 1 173 ? 24.497 4.069 -34.803 1.00 94.06 173 GLU A CA 1
ATOM 1393 C C . GLU A 1 173 ? 23.839 2.875 -35.499 1.00 94.06 173 GLU A C 1
ATOM 1395 O O . GLU A 1 173 ? 23.163 3.044 -36.516 1.00 94.06 173 GLU A O 1
ATOM 1400 N N . TRP A 1 174 ? 23.970 1.669 -34.934 1.00 94.00 174 TRP A N 1
ATOM 1401 C CA . TRP A 1 174 ? 23.360 0.480 -35.526 1.00 94.00 174 TRP A CA 1
ATOM 1402 C C . TRP A 1 174 ? 21.836 0.553 -35.487 1.00 94.00 174 TRP A C 1
ATOM 1404 O O . TRP A 1 174 ? 21.176 0.186 -36.456 1.00 94.00 174 TRP A O 1
ATOM 1414 N N . LYS A 1 175 ? 21.250 1.072 -34.400 1.00 95.06 175 LYS A N 1
ATOM 1415 C CA . LYS A 1 175 ? 19.804 1.323 -34.326 1.00 95.06 175 LYS A CA 1
ATOM 1416 C C . LYS A 1 175 ? 19.350 2.301 -35.403 1.00 95.06 175 LYS A C 1
ATOM 1418 O O . LYS A 1 175 ? 18.322 2.048 -36.019 1.00 95.06 175 LYS A O 1
ATOM 1423 N N . ALA A 1 176 ? 20.095 3.380 -35.647 1.00 94.19 176 ALA A N 1
ATOM 1424 C CA . ALA A 1 176 ? 19.767 4.354 -36.685 1.00 94.19 176 ALA A CA 1
ATOM 1425 C C . ALA A 1 176 ? 19.864 3.743 -38.093 1.00 94.19 176 ALA A C 1
ATOM 1427 O O . ALA A 1 176 ? 18.960 3.923 -38.903 1.00 94.19 176 ALA A O 1
ATOM 1428 N N . GLN A 1 177 ? 20.902 2.949 -38.366 1.00 95.25 177 GLN A N 1
ATOM 1429 C CA . GLN A 1 177 ? 21.051 2.229 -39.636 1.00 95.25 177 GLN A CA 1
ATOM 1430 C C . GLN A 1 177 ? 19.956 1.170 -39.830 1.00 95.25 177 GLN A C 1
ATOM 1432 O O . GLN A 1 177 ? 19.375 1.057 -40.908 1.00 95.25 177 GLN A O 1
ATOM 1437 N N . GLN A 1 178 ? 19.630 0.415 -38.779 1.00 94.12 178 GLN A N 1
ATOM 1438 C CA . GLN A 1 178 ? 18.544 -0.564 -38.785 1.00 94.12 178 GLN A CA 1
ATOM 1439 C C . GLN A 1 178 ? 17.193 0.121 -39.018 1.00 94.12 178 GLN A C 1
ATOM 1441 O O . GLN A 1 178 ? 16.381 -0.359 -39.805 1.00 94.12 178 GLN A O 1
ATOM 1446 N N . LEU A 1 179 ? 16.962 1.255 -38.355 1.00 94.12 179 LEU A N 1
ATOM 1447 C CA . LEU A 1 179 ? 15.773 2.077 -38.527 1.00 94.12 179 LEU A CA 1
ATOM 1448 C C . LEU A 1 179 ? 15.659 2.565 -39.973 1.00 94.12 179 LEU A C 1
ATOM 1450 O O . LEU A 1 179 ? 14.617 2.364 -40.590 1.00 94.12 179 LEU A O 1
ATOM 1454 N N . GLN A 1 180 ? 16.739 3.112 -40.535 1.00 93.69 180 GLN A N 1
ATOM 1455 C CA . GLN A 1 180 ? 16.790 3.543 -41.930 1.00 93.69 180 GLN A CA 1
ATOM 1456 C C . GLN A 1 180 ? 16.454 2.388 -42.879 1.00 93.69 180 GLN A C 1
ATOM 1458 O O . GLN A 1 180 ? 15.564 2.518 -43.712 1.00 93.69 180 GLN A O 1
ATOM 1463 N N . ARG A 1 181 ? 17.068 1.216 -42.681 1.00 94.38 181 ARG A N 1
ATOM 1464 C CA . ARG A 1 181 ? 16.775 0.011 -43.467 1.00 94.38 181 ARG A CA 1
ATOM 1465 C C . ARG A 1 181 ? 15.300 -0.394 -43.388 1.00 94.38 181 ARG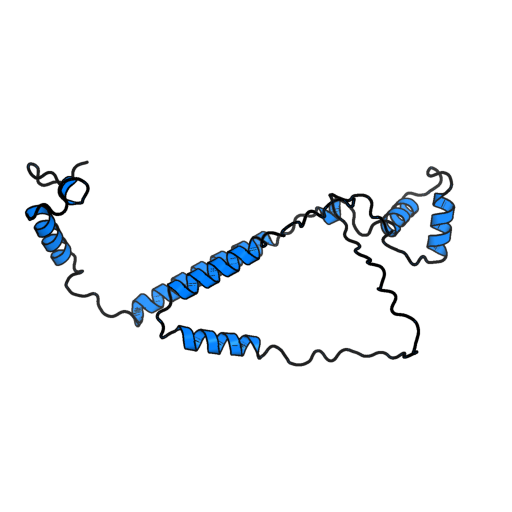 A C 1
ATOM 1467 O O . ARG A 1 181 ? 14.717 -0.761 -44.404 1.00 94.38 181 ARG A O 1
ATOM 1474 N N . ILE A 1 182 ? 14.689 -0.351 -42.202 1.00 94.12 182 ILE A N 1
ATOM 1475 C CA . ILE A 1 182 ? 13.263 -0.672 -42.018 1.00 94.12 182 ILE A CA 1
ATOM 1476 C C . ILE A 1 182 ? 12.383 0.322 -42.784 1.00 94.12 182 ILE A C 1
ATOM 1478 O O . ILE A 1 182 ? 11.398 -0.090 -43.400 1.00 94.12 182 ILE A O 1
ATOM 1482 N N . LEU A 1 183 ? 12.733 1.609 -42.762 1.00 93.56 183 LEU A N 1
ATOM 1483 C CA . LEU A 1 183 ? 12.018 2.645 -43.503 1.00 93.56 183 LEU A CA 1
ATOM 1484 C C . LEU A 1 183 ? 12.170 2.448 -45.014 1.00 93.56 183 LEU A C 1
ATOM 1486 O O . LEU A 1 183 ? 11.158 2.455 -45.714 1.00 93.56 183 LEU A O 1
ATOM 1490 N N . ASP A 1 184 ? 13.382 2.185 -45.500 1.00 92.81 184 ASP A N 1
ATOM 1491 C CA . ASP A 1 184 ? 13.676 1.946 -46.919 1.00 92.81 184 ASP A CA 1
ATOM 1492 C C . ASP A 1 184 ? 12.936 0.711 -47.451 1.00 92.81 184 ASP A C 1
ATOM 1494 O O . ASP A 1 184 ? 12.372 0.727 -48.544 1.00 92.81 184 ASP A O 1
ATOM 1498 N N . MET A 1 185 ? 12.852 -0.346 -46.638 1.00 91.62 185 MET A N 1
ATOM 1499 C CA . MET A 1 185 ? 12.082 -1.556 -46.944 1.00 91.62 185 MET A CA 1
ATOM 1500 C C . MET A 1 185 ? 10.569 -1.396 -46.721 1.00 91.62 185 MET A C 1
ATOM 1502 O O . MET A 1 185 ? 9.822 -2.354 -46.924 1.00 91.62 185 MET A O 1
ATOM 1506 N N . LYS A 1 186 ? 10.103 -0.215 -46.290 1.00 89.69 186 LYS A N 1
ATOM 1507 C CA . LYS A 1 186 ? 8.701 0.072 -45.945 1.00 89.69 186 LYS A CA 1
ATOM 1508 C C . LYS A 1 186 ? 8.108 -0.970 -44.989 1.00 89.69 186 LYS A C 1
ATOM 1510 O O . LYS A 1 186 ? 7.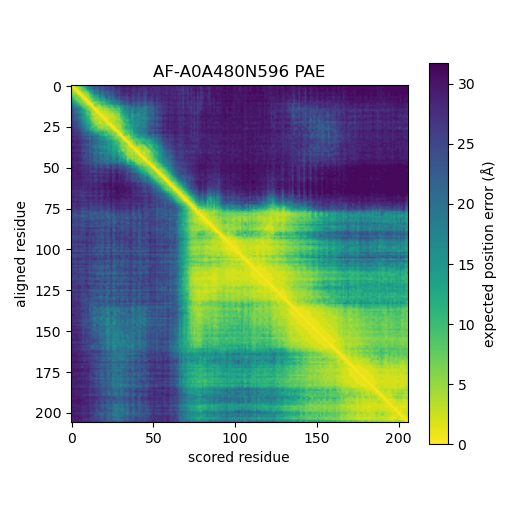008 -1.476 -45.200 1.00 89.69 186 LYS A O 1
ATOM 1515 N N . GLY A 1 187 ? 8.840 -1.299 -43.924 1.00 87.94 187 GLY A N 1
ATOM 1516 C CA . GLY A 1 187 ? 8.431 -2.292 -42.932 1.00 87.94 187 GLY A CA 1
ATOM 1517 C C . GLY A 1 187 ? 7.114 -1.924 -42.240 1.00 87.94 187 GLY A C 1
ATOM 1518 O O . GLY A 1 187 ? 7.058 -0.977 -41.458 1.00 87.94 187 GLY A O 1
ATOM 1519 N N . ASN A 1 188 ? 6.064 -2.708 -42.501 1.00 88.50 188 ASN A N 1
ATOM 1520 C CA . ASN A 1 188 ? 4.690 -2.488 -42.030 1.00 88.50 188 ASN A CA 1
ATOM 1521 C C . ASN A 1 188 ? 4.154 -1.067 -42.348 1.00 88.50 188 ASN A C 1
ATOM 1523 O O . ASN A 1 188 ? 4.001 -0.231 -41.452 1.00 88.50 188 ASN A O 1
ATOM 1527 N N . PRO A 1 189 ? 3.845 -0.783 -43.624 1.00 87.94 189 PRO A N 1
ATOM 1528 C CA . PRO A 1 189 ? 3.585 0.572 -44.106 1.00 87.94 189 PRO A CA 1
ATOM 1529 C C . PRO A 1 189 ? 2.166 1.091 -43.832 1.00 87.94 189 PRO A C 1
ATOM 1531 O O . PRO A 1 189 ? 1.898 2.254 -44.115 1.00 87.94 189 PRO A O 1
ATOM 1534 N N . VAL A 1 190 ? 1.253 0.274 -43.288 1.00 86.31 190 VAL A N 1
ATOM 1535 C CA . VAL A 1 190 ? -0.147 0.681 -43.039 1.00 86.31 190 VAL A CA 1
ATOM 1536 C C . VAL A 1 190 ? -0.335 1.189 -41.607 1.00 86.31 190 VAL A C 1
ATOM 1538 O O . VAL A 1 190 ? -0.795 2.306 -41.396 1.00 86.31 190 VAL A O 1
ATOM 1541 N N . GLN A 1 191 ? 0.057 0.396 -40.609 1.00 88.94 191 GLN A N 1
ATOM 1542 C CA . GLN A 1 191 ? -0.158 0.710 -39.185 1.00 88.94 191 GLN A CA 1
ATOM 1543 C C . GLN A 1 191 ? 1.146 0.810 -38.383 1.00 88.94 191 GLN A C 1
ATOM 1545 O O . GLN A 1 191 ? 1.135 1.250 -37.233 1.00 88.94 191 GLN A O 1
ATOM 1550 N N . GLY A 1 192 ? 2.256 0.359 -38.968 1.00 88.81 192 GLY A N 1
ATOM 1551 C CA . GLY A 1 192 ? 3.531 0.222 -38.286 1.00 88.81 192 GLY A CA 1
ATOM 1552 C C . GLY A 1 192 ? 4.403 1.468 -38.336 1.00 88.81 192 GLY A C 1
ATOM 1553 O O . GLY A 1 192 ? 3.977 2.574 -38.648 1.00 88.81 192 GLY A O 1
ATOM 1554 N N . LEU A 1 193 ? 5.674 1.264 -38.017 1.00 89.00 193 LEU A N 1
ATOM 1555 C CA . LEU A 1 193 ? 6.666 2.325 -37.924 1.00 89.00 193 LEU A CA 1
ATOM 1556 C C . LEU A 1 193 ? 6.833 3.094 -39.253 1.00 89.00 193 LEU A C 1
ATOM 1558 O O . LEU A 1 193 ? 6.831 4.321 -39.247 1.00 89.00 193 LEU A O 1
ATOM 1562 N N . ALA A 1 194 ? 6.894 2.390 -40.388 1.00 89.81 194 ALA A N 1
ATOM 1563 C CA . ALA A 1 194 ? 7.030 3.010 -41.707 1.00 89.81 194 ALA A CA 1
ATOM 1564 C C . ALA A 1 194 ? 5.835 3.898 -42.095 1.00 89.81 194 ALA A C 1
ATOM 1566 O O . ALA A 1 194 ? 6.007 4.868 -42.827 1.00 89.81 194 ALA A O 1
ATOM 1567 N N . SER A 1 195 ? 4.625 3.623 -41.588 1.00 92.06 195 SER A N 1
ATOM 1568 C CA . SER A 1 195 ? 3.446 4.441 -41.913 1.00 92.06 195 SER A CA 1
ATOM 1569 C C . SER A 1 195 ? 3.513 5.843 -41.299 1.00 92.06 195 SER A C 1
ATOM 1571 O O . SER A 1 195 ? 2.939 6.792 -41.843 1.00 92.06 195 SER A O 1
ATOM 1573 N N . ARG A 1 196 ? 4.256 5.985 -40.194 1.00 92.50 196 ARG A N 1
ATOM 1574 C CA . ARG A 1 196 ? 4.477 7.239 -39.459 1.00 92.50 196 ARG A CA 1
ATOM 1575 C C . ARG A 1 196 ? 5.652 8.054 -39.993 1.00 92.50 196 ARG A C 1
ATOM 1577 O O . ARG A 1 196 ? 5.881 9.154 -39.506 1.00 92.50 196 ARG A O 1
ATOM 1584 N N . TRP A 1 197 ? 6.388 7.543 -40.973 1.00 93.81 197 TRP A N 1
ATOM 1585 C CA . TRP A 1 197 ? 7.467 8.272 -41.628 1.00 93.81 197 TRP A CA 1
ATOM 1586 C C . TRP A 1 197 ? 6.952 8.972 -42.886 1.00 93.81 197 TRP A C 1
ATOM 1588 O O . TRP A 1 197 ? 6.213 8.387 -43.684 1.00 93.81 197 TRP A O 1
ATOM 1598 N N . ASP A 1 198 ? 7.301 10.244 -43.050 1.00 93.50 198 ASP A N 1
ATOM 1599 C CA . ASP A 1 198 ? 7.078 10.995 -44.278 1.00 93.50 198 ASP A CA 1
ATOM 1600 C C . ASP A 1 198 ? 8.281 10.796 -45.210 1.00 93.50 198 ASP A C 1
ATOM 1602 O O . ASP A 1 198 ? 9.386 11.270 -44.947 1.00 93.50 198 ASP A O 1
ATOM 1606 N N . TYR A 1 199 ? 8.065 10.059 -46.301 1.00 90.75 199 TYR A N 1
ATOM 1607 C CA . TYR A 1 199 ? 9.110 9.721 -47.266 1.00 90.75 199 TYR A CA 1
ATOM 1608 C C . TYR A 1 199 ? 9.509 10.895 -48.165 1.00 90.75 199 TYR A C 1
ATOM 1610 O O . TYR A 1 199 ? 10.650 10.928 -48.623 1.00 90.75 199 TYR A O 1
ATOM 1618 N N . GLU A 1 200 ? 8.609 11.857 -48.381 1.00 92.38 200 GLU A N 1
ATOM 1619 C CA . GLU A 1 200 ? 8.880 13.048 -49.192 1.00 92.38 200 GLU A CA 1
ATOM 1620 C C . GLU A 1 200 ? 9.716 14.045 -48.392 1.00 92.38 200 GLU A C 1
ATOM 1622 O O . GLU A 1 200 ? 10.712 14.588 -48.869 1.00 92.38 200 GLU A O 1
ATOM 1627 N N . ARG A 1 201 ? 9.336 14.246 -47.127 1.00 92.00 201 ARG A N 1
ATOM 1628 C CA . ARG A 1 201 ? 9.964 15.237 -46.244 1.00 92.00 201 ARG A CA 1
ATOM 1629 C C . ARG A 1 201 ? 11.109 14.671 -45.403 1.00 92.00 201 ARG A C 1
ATOM 1631 O O . ARG A 1 201 ? 11.808 15.439 -44.750 1.00 92.00 201 ARG A O 1
ATOM 1638 N N . LYS A 1 202 ? 11.326 13.349 -45.444 1.00 91.38 202 LYS A N 1
ATOM 1639 C CA . LYS A 1 202 ? 12.314 12.609 -44.637 1.00 91.38 202 LYS A CA 1
ATOM 1640 C C . LYS A 1 202 ? 12.243 12.978 -43.151 1.00 91.38 202 LYS A C 1
ATOM 1642 O O . LYS A 1 202 ? 13.266 13.206 -42.506 1.00 91.38 202 LYS A O 1
ATOM 1647 N N . GLU A 1 203 ? 11.030 13.030 -42.612 1.00 93.94 203 GLU A N 1
ATOM 1648 C CA . GLU A 1 203 ? 10.779 13.325 -41.202 1.00 93.94 203 GLU A CA 1
ATOM 1649 C C . GLU A 1 203 ? 9.629 12.483 -40.638 1.00 93.94 203 GLU A C 1
ATOM 1651 O O . GLU A 1 203 ? 8.827 11.907 -41.375 1.00 93.94 203 GLU A O 1
ATOM 1656 N N . TRP A 1 204 ? 9.538 12.392 -39.309 1.00 94.19 204 TRP A N 1
ATOM 1657 C CA . TRP A 1 204 ? 8.404 11.738 -38.657 1.00 94.19 204 TRP A CA 1
ATOM 1658 C C . TRP A 1 204 ? 7.146 12.591 -38.810 1.00 94.19 204 TRP A C 1
ATOM 1660 O O . TRP A 1 204 ? 7.160 13.791 -38.527 1.00 94.19 204 TRP A O 1
ATOM 1670 N N . LYS A 1 205 ? 6.042 11.957 -39.211 1.00 92.19 205 LYS A N 1
ATOM 1671 C CA . LYS A 1 205 ? 4.721 12.588 -39.240 1.00 92.19 205 LYS A CA 1
ATOM 1672 C C . LYS A 1 205 ? 4.346 13.019 -37.820 1.00 92.19 205 LYS A C 1
ATOM 1674 O O . LYS A 1 205 ? 4.536 12.250 -36.875 1.00 92.19 205 LYS A O 1
ATOM 1679 N N . LYS A 1 206 ? 3.851 14.250 -37.692 1.00 86.56 206 LYS A N 1
ATOM 1680 C CA . LYS A 1 206 ? 3.359 14.822 -36.432 1.00 86.56 206 LYS A CA 1
ATOM 1681 C C . LYS A 1 206 ? 1.936 14.371 -36.133 1.00 86.56 206 LYS A C 1
ATOM 1683 O O . LYS A 1 206 ? 1.178 14.167 -37.106 1.00 86.56 206 LYS A O 1
#

Sequence (206 aa):
GGPRGGRQRSGPSAAGSLLVVWQTQVELWLPQSCEMSFRAAWSLVLRKGEVGMRGIHSPGATAHGKEKMPPYTSYHAQRSYPMPDEPFCTELSAEQWALKEKEKGSWTQLSHAEKVALYRLQYHETFAEMNRRSNEWKTVMGCVFFFFGFTGLMIWWQHVYVFPKKPITLTDEWKAQQLQRILDMKGNPVQGLASRWDYERKEWKK

Secondary structure (DSSP, 8-state):
-PPPP-----PPPHHHHHHHHHHHHHHHHS-HHHHHHHHHHHHHHHHTT-S--------------------------BTTBSS-SS-S-SS--HHHHHHHHHHTS-TTSS-HHHHHHHHHHH-SS-HHHHTPPPSHHHHHHHHHHHHHHHHHHHHHHHHHHTSPPPPGGGSHHHHHHHHHHHHHTT-STTTSGGGGEETTTTEE--

pLDDT: mean 73.67, std 22.92, range [29.52, 97.88]

InterPro domains:
  IPR004203 Cytochrome c oxidase subunit IV family [PF02936] (74-205)
  IPR004203 Cytochrome c oxidase subunit IV family [PTHR10707] (29-206)
  IPR004203 Cytochrome c oxidase subunit IV family [cd00922] (75-199)
  IPR013288 Cytochrome c oxidase subunit IV [PR01873] (76-89)
  IPR013288 Cytochrome c oxidase subunit IV [PR01873] (120-138)
  IPR013288 Cytochrome c oxidase subunit IV [PR01873] (161-174)
  IPR013288 Cytochrome c oxidase subunit IV [PR01873] (189-205)
  IPR036639 Cytochrome c oxidase subunit IV superfamily [G3DSA:1.10.442.10] (62-206)
  IPR036639 Cytochrome c oxidase subunit IV superfamily [SSF81406] (69-206)

Nearest PDB structures (foldseek):
  7xma-assembly2_Q  TM=9.009E-01  e=1.738E-14  Bos taurus
  6jy4-assembly1_D  TM=8.877E-01  e=2.265E-14  Bos taurus
  6nkn-assembly1_Q  TM=8.969E-01  e=3.603E-14  Bos taurus
  7thu-assembly1_D  TM=8.972E-01  e=6.543E-14  Bos taurus
  5z62-assembly1_D  TM=8.481E-01  e=1.041E-13  Homo sapiens

Organism: Sus scrofa (NCBI:txid9823)

Foldseek 3Di:
DDDDDDDPDDDDDPVVVVVVVVVVVVVVPDDPVVVVVVVVVVVVVVVPPPDDPPDDDDDDDDDDDDPDPDPPPPQDCDPVCNADPDFPAPDDDPVVVVLVVCVVDDPVPDDPVSVVVVVCRRHVDDPCRVPDDDPVVVVVVVVVVVVVVVVVVVVVVCVPPPDDDDDPCPDPVNVVVVLVVCLVVCPVCPPDDNVQADPVVRHGHD